Protein AF-A0A9W5Z444-F1 (afdb_monomer_lite)

Secondary structure (DSSP, 8-state):
--SSHHHHHHHHHHHHHHHHHHHHHHHHHHHHHHHHHHHHHHHHHHHHHHHHHTT---SPBPHHHHHHHHHHHHHHHHTSTTTTSHHHHHHHHHHHHHHHHHHHHTS-TTS-SS--THHHHHHHHTS-THHHHHHHHHHH-TTS-HHHHHHHHHHHHHHHHHHHHT-HHHHHHB---TT--SSSSGGGTTHHHHHHHHHHTT--SEEPEEEEEETTEEEEE--TTEE--SSEE-

Radius of gyration: 20.26 Å; chains: 1; bounding box: 53×48×58 Å

Sequence (234 aa):
MFTSKAERCVFVQRTTARLWFHLAPLMYYALYFLETYALARREQTNILLRDWEAGRLPVPVPPHIRRAMYRELQVKIIRSPPFTDTPTLIAAHHCMQLLVSYLRYTVPPDEPTVSDDSWIGSLLTVSPFSRIVEYFSAEIGDGGNQRMQRKDFMHNFHNDITSNEKDDINMLVFQNAPNVHLHGSVEDVWFDVVKEELALRKAAPHHAERLMVWTGLPILFSCQDCRIPDGWRA

pLDDT: mean 87.62, std 10.11, range [50.47, 98.19]

Structure (mmCIF, N/CA/C/O backbone):
data_AF-A0A9W5Z444-F1
#
_entry.id   AF-A0A9W5Z444-F1
#
loop_
_atom_site.group_PDB
_atom_site.id
_atom_site.type_symbol
_atom_site.label_atom_id
_atom_site.label_alt_id
_atom_site.label_comp_id
_atom_site.label_asym_id
_atom_site.label_entity_id
_atom_site.label_seq_id
_atom_site.pdbx_PDB_ins_code
_atom_site.Cartn_x
_atom_site.Cartn_y
_atom_site.Cartn_z
_atom_site.occupancy
_atom_site.B_iso_or_equiv
_atom_site.auth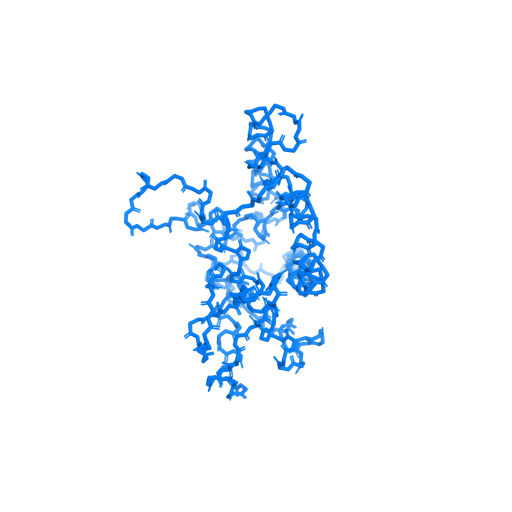_seq_id
_atom_site.auth_comp_id
_atom_site.auth_asym_id
_atom_site.auth_atom_id
_atom_site.pdbx_PDB_model_num
ATOM 1 N N . MET A 1 1 ? -26.497 4.653 24.287 1.00 67.00 1 MET A N 1
ATOM 2 C CA . MET A 1 1 ? -26.449 6.133 24.303 1.00 67.00 1 MET A CA 1
ATOM 3 C C . MET A 1 1 ? -25.638 6.540 25.528 1.00 67.00 1 MET A C 1
ATOM 5 O O . MET A 1 1 ? -25.893 5.970 26.579 1.00 67.00 1 MET A O 1
ATOM 9 N N . PHE A 1 2 ? -24.616 7.396 25.398 1.00 83.50 2 PHE A N 1
ATOM 10 C CA . PHE A 1 2 ? -23.778 7.800 26.543 1.00 83.50 2 PHE A CA 1
ATOM 11 C C . PHE A 1 2 ? -24.579 8.681 27.500 1.00 83.50 2 PHE A C 1
ATOM 13 O O . PHE A 1 2 ? -25.299 9.565 27.038 1.00 83.50 2 PHE A O 1
ATOM 20 N N . THR A 1 3 ? -24.448 8.459 28.807 1.00 85.06 3 THR A N 1
ATOM 21 C CA . THR A 1 3 ? -25.223 9.200 29.813 1.00 85.06 3 THR A CA 1
ATOM 22 C C . THR A 1 3 ? -24.592 10.553 30.145 1.00 85.06 3 THR A C 1
ATOM 24 O O . THR A 1 3 ? -25.275 11.461 30.612 1.00 85.06 3 THR A O 1
ATOM 27 N N . SER A 1 4 ? -23.300 10.739 29.840 1.00 91.19 4 SER A N 1
ATOM 28 C CA . SER A 1 4 ? -22.598 12.010 30.031 1.00 91.19 4 SER A CA 1
ATOM 29 C C . SER A 1 4 ? -21.520 12.283 28.973 1.00 91.19 4 SER A C 1
ATOM 31 O O . SER A 1 4 ? -21.035 11.386 28.277 1.00 91.19 4 SER A O 1
ATOM 33 N N . LYS A 1 5 ? -21.087 13.552 28.881 1.00 90.25 5 LYS A N 1
ATOM 34 C CA . LYS A 1 5 ? -19.919 13.948 28.070 1.00 90.25 5 LYS A CA 1
ATOM 35 C C . LYS A 1 5 ? -18.635 13.253 28.539 1.00 90.25 5 LYS A C 1
ATOM 37 O O . LYS A 1 5 ? -17.807 12.901 27.705 1.00 90.25 5 LYS A O 1
ATOM 42 N N . ALA A 1 6 ? -18.488 13.040 29.848 1.00 91.00 6 ALA A N 1
ATOM 43 C CA . ALA A 1 6 ? -17.334 12.357 30.424 1.00 91.00 6 ALA A CA 1
ATOM 44 C C . ALA A 1 6 ? -17.277 10.888 29.981 1.00 91.00 6 ALA A C 1
ATOM 46 O O . ALA A 1 6 ? -16.233 10.428 29.529 1.00 91.00 6 ALA A O 1
ATOM 47 N N . GLU A 1 7 ? -18.409 10.180 30.003 1.00 89.50 7 GLU A N 1
ATOM 48 C CA . GLU A 1 7 ? -18.492 8.801 29.502 1.00 89.50 7 GLU A CA 1
ATOM 49 C C . GLU A 1 7 ? -18.171 8.703 28.014 1.00 89.50 7 GLU A C 1
ATOM 51 O O . GLU A 1 7 ? -17.412 7.825 27.607 1.00 89.50 7 GLU A O 1
ATOM 56 N N . ARG A 1 8 ? -18.698 9.628 27.202 1.00 90.00 8 ARG A N 1
ATOM 57 C CA . ARG A 1 8 ? -18.359 9.698 25.775 1.00 90.00 8 ARG A CA 1
ATOM 58 C C . ARG A 1 8 ? -16.858 9.922 25.571 1.00 90.00 8 ARG A C 1
ATOM 60 O O . ARG A 1 8 ? -16.272 9.287 24.703 1.00 90.00 8 ARG A O 1
ATOM 67 N N . CYS A 1 9 ? -16.239 10.800 26.360 1.00 92.25 9 CYS A N 1
ATOM 68 C CA . CYS A 1 9 ? -14.804 11.071 26.280 1.00 92.25 9 CYS A CA 1
ATOM 69 C C . CYS A 1 9 ? -13.977 9.822 26.622 1.00 92.25 9 CYS A C 1
ATOM 71 O O . CYS A 1 9 ? -13.107 9.430 25.848 1.00 92.25 9 CYS A O 1
ATOM 73 N N . VAL A 1 10 ? -14.310 9.142 27.724 1.00 91.81 10 VAL A N 1
ATOM 74 C CA . VAL A 1 10 ? -13.646 7.896 28.140 1.00 91.81 10 VAL A CA 1
ATOM 75 C C . VAL A 1 10 ? -13.814 6.799 27.094 1.00 91.81 10 VAL A C 1
ATOM 77 O O . VAL A 1 10 ? -12.857 6.077 26.811 1.00 91.81 10 VAL A O 1
ATOM 80 N N . PHE A 1 11 ? -15.010 6.673 26.512 1.00 91.69 11 PHE A N 1
ATOM 81 C CA . PHE A 1 11 ? -15.261 5.747 25.415 1.00 91.69 11 PHE A CA 1
ATOM 82 C C . PHE A 1 11 ? -14.320 6.028 24.246 1.00 91.69 11 PHE A C 1
ATOM 84 O O . PHE A 1 11 ? -13.529 5.153 23.912 1.00 91.69 11 PHE A O 1
ATOM 91 N N . VAL A 1 12 ? -14.337 7.254 23.707 1.00 90.62 12 VAL A N 1
ATOM 92 C CA . VAL A 1 12 ? -13.508 7.650 22.558 1.00 90.62 12 VAL A CA 1
ATOM 93 C C . VAL A 1 12 ? -12.025 7.421 22.845 1.00 90.62 12 VAL A C 1
ATOM 95 O O . VAL A 1 12 ? -11.342 6.781 22.054 1.00 90.62 12 VAL A O 1
ATOM 98 N N . GLN A 1 13 ? -11.521 7.871 23.996 1.00 91.81 13 GLN A N 1
ATOM 99 C CA . GLN A 1 13 ? -10.111 7.699 24.358 1.00 91.81 13 GLN A CA 1
ATOM 100 C C . GLN A 1 13 ? -9.705 6.223 24.416 1.00 91.81 13 GLN A C 1
ATOM 102 O O . GLN A 1 13 ? -8.681 5.840 23.852 1.00 91.81 13 GLN A O 1
ATOM 107 N N . ARG A 1 14 ? -10.509 5.373 25.066 1.00 91.62 14 ARG A N 1
ATOM 108 C CA . ARG A 1 14 ? -10.204 3.941 25.195 1.00 91.62 14 ARG A CA 1
ATOM 109 C C . ARG A 1 14 ? -10.328 3.202 23.869 1.00 91.62 14 ARG A C 1
ATOM 111 O O . ARG A 1 14 ? -9.473 2.368 23.580 1.00 91.62 14 ARG A O 1
ATOM 118 N N . THR A 1 15 ? -11.359 3.486 23.073 1.00 91.94 15 THR A N 1
ATOM 119 C CA . THR A 1 15 ? -11.528 2.856 21.758 1.00 91.94 15 THR A CA 1
ATOM 120 C C . THR A 1 15 ? -10.390 3.248 20.827 1.00 91.94 15 THR A C 1
ATOM 122 O O . THR A 1 15 ? -9.795 2.370 20.209 1.00 91.94 15 THR A O 1
ATOM 125 N N . THR A 1 16 ? -10.024 4.534 20.789 1.00 91.31 16 THR A N 1
ATOM 126 C CA . THR A 1 16 ? -8.914 5.032 19.968 1.00 91.31 16 THR A CA 1
ATOM 127 C C . THR A 1 16 ? -7.586 4.431 20.411 1.00 91.31 16 THR A C 1
ATOM 129 O O . THR A 1 16 ? -6.840 3.943 19.571 1.00 91.31 16 THR A O 1
ATOM 132 N N . ALA A 1 17 ? -7.306 4.376 21.717 1.00 92.12 17 ALA A N 1
ATOM 133 C CA . ALA A 1 17 ? -6.077 3.766 22.222 1.00 92.12 17 ALA A CA 1
ATOM 134 C C . ALA A 1 17 ? -5.973 2.274 21.861 1.00 92.12 17 ALA A C 1
ATOM 136 O O . ALA A 1 17 ? -4.901 1.805 21.487 1.00 92.12 17 ALA A O 1
ATOM 137 N N . ARG A 1 18 ? -7.085 1.526 21.927 1.00 92.50 18 ARG A N 1
ATOM 138 C CA . ARG A 1 18 ? -7.126 0.107 21.531 1.00 92.50 18 ARG A CA 1
ATOM 139 C C . ARG A 1 18 ? -6.931 -0.087 20.033 1.00 92.50 18 ARG A C 1
ATOM 141 O O . ARG A 1 18 ? -6.175 -0.971 19.642 1.00 92.50 18 ARG A O 1
ATOM 148 N N . LEU A 1 19 ? -7.597 0.731 19.218 1.00 91.38 19 LEU A N 1
ATOM 149 C CA . LEU A 1 19 ? -7.412 0.739 17.767 1.00 91.38 19 LEU A CA 1
ATOM 150 C C . LEU A 1 19 ? -5.958 1.026 17.419 1.00 91.38 19 LEU A C 1
ATOM 152 O O . LEU A 1 19 ? -5.361 0.271 16.666 1.00 91.38 19 LEU A O 1
ATOM 156 N N . TRP A 1 20 ? -5.371 2.056 18.024 1.00 90.75 20 TRP A N 1
ATOM 157 C CA . TRP A 1 20 ? -3.989 2.434 17.771 1.00 90.75 20 TRP A CA 1
ATOM 158 C C . TRP A 1 20 ? -3.001 1.342 18.186 1.00 90.75 20 TRP A C 1
ATOM 160 O O . TRP A 1 20 ? -2.148 0.964 17.390 1.00 90.75 20 TRP A O 1
ATOM 170 N N . PHE A 1 21 ? -3.166 0.767 19.381 1.00 91.06 21 PHE A N 1
ATOM 171 C CA . PHE A 1 21 ? -2.323 -0.328 19.867 1.00 91.06 21 PHE A CA 1
ATOM 172 C C . PHE A 1 21 ? -2.338 -1.544 18.932 1.00 91.06 21 PHE A C 1
ATOM 174 O O . PHE A 1 21 ? -1.308 -2.182 18.735 1.00 91.06 21 PHE A O 1
ATOM 181 N N . HIS A 1 22 ? -3.497 -1.861 18.350 1.00 90.69 22 HIS A N 1
ATOM 182 C CA . HIS A 1 22 ? -3.637 -3.008 17.460 1.00 90.69 22 HIS A CA 1
ATOM 183 C C . HIS A 1 22 ? -3.215 -2.699 16.017 1.00 90.69 22 HIS A C 1
ATOM 185 O O . HIS A 1 22 ? -2.547 -3.511 15.390 1.00 90.69 22 HIS A O 1
ATOM 191 N N . LEU A 1 23 ? -3.569 -1.527 15.484 1.00 90.38 23 LEU A N 1
ATOM 192 C CA . LEU A 1 23 ? -3.279 -1.155 14.098 1.00 90.38 23 LEU A CA 1
ATOM 193 C C . LEU A 1 23 ? -1.828 -0.731 13.882 1.00 90.38 23 LEU A C 1
ATOM 195 O O . LEU A 1 23 ? -1.309 -0.972 12.801 1.00 90.38 23 LEU A O 1
ATOM 199 N N . ALA A 1 24 ? -1.157 -0.129 14.868 1.00 90.56 24 ALA A N 1
ATOM 200 C CA . ALA A 1 24 ? 0.230 0.317 14.722 1.00 90.56 24 ALA A CA 1
ATOM 201 C C . ALA A 1 24 ? 1.195 -0.791 14.235 1.00 90.56 24 ALA A C 1
ATOM 203 O O . ALA A 1 24 ? 1.891 -0.557 13.243 1.00 90.56 24 ALA A O 1
ATOM 204 N N . PRO A 1 25 ? 1.235 -1.999 14.841 1.00 90.50 25 PRO A N 1
ATOM 205 C CA . PRO A 1 25 ? 2.097 -3.072 14.346 1.00 90.50 25 PRO A CA 1
ATOM 206 C C . PRO A 1 25 ? 1.657 -3.614 12.979 1.00 90.50 25 PRO A C 1
ATOM 208 O O . PRO A 1 25 ? 2.505 -3.994 12.180 1.00 90.50 25 PRO A O 1
ATOM 211 N N . LEU A 1 26 ? 0.357 -3.625 12.669 1.00 91.81 26 LEU A N 1
ATOM 212 C CA . LEU A 1 26 ? -0.129 -4.080 11.360 1.00 91.81 26 LEU A CA 1
ATOM 213 C C . LEU A 1 26 ? 0.236 -3.100 10.246 1.00 91.81 26 LEU A C 1
ATOM 215 O O . LEU A 1 26 ? 0.672 -3.504 9.167 1.00 91.81 26 LEU A O 1
ATOM 219 N N . MET A 1 27 ? 0.116 -1.807 10.546 1.00 91.25 27 MET A N 1
ATOM 220 C CA . MET A 1 27 ? 0.496 -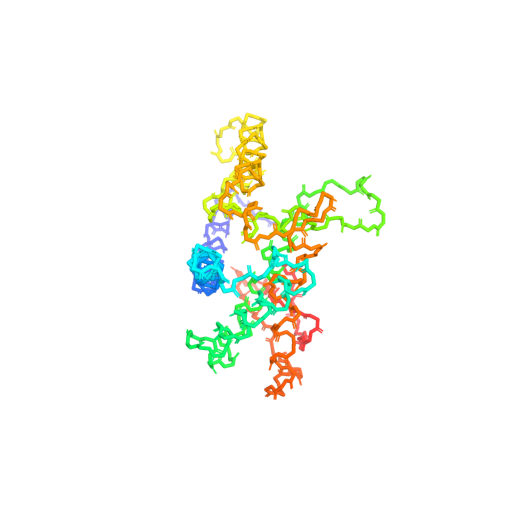0.734 9.646 1.00 91.25 27 MET A CA 1
ATOM 221 C C . MET A 1 27 ? 1.983 -0.831 9.329 1.00 91.25 27 MET A C 1
ATOM 223 O O . MET A 1 27 ? 2.339 -0.742 8.164 1.00 91.25 27 MET A O 1
ATOM 227 N N . TYR A 1 28 ? 2.844 -1.131 10.309 1.00 93.00 28 TYR A N 1
ATOM 228 C CA . TYR A 1 28 ? 4.272 -1.344 10.053 1.00 93.00 28 TYR A CA 1
ATOM 229 C C . TYR A 1 28 ? 4.534 -2.322 8.897 1.00 93.00 28 TYR A C 1
ATOM 231 O O . TYR A 1 28 ? 5.380 -2.032 8.059 1.00 93.00 28 TYR A O 1
ATOM 239 N N . TYR A 1 29 ? 3.796 -3.431 8.793 1.00 94.88 29 TYR A N 1
ATOM 240 C CA . TYR A 1 29 ? 3.974 -4.380 7.689 1.00 94.88 29 TYR A CA 1
ATOM 241 C C . TYR A 1 29 ? 3.498 -3.830 6.341 1.00 94.88 29 TYR A C 1
ATOM 243 O O . TYR A 1 29 ? 4.185 -4.013 5.337 1.00 94.88 29 TYR A O 1
ATOM 251 N N . ALA A 1 30 ? 2.365 -3.123 6.312 1.00 93.44 30 ALA A N 1
ATOM 252 C CA . ALA A 1 30 ? 1.911 -2.426 5.110 1.00 93.44 30 ALA A CA 1
ATOM 253 C C . ALA A 1 30 ? 2.965 -1.405 4.642 1.00 93.44 30 ALA A C 1
ATOM 255 O O . ALA A 1 30 ? 3.363 -1.400 3.479 1.00 93.44 30 ALA A O 1
ATOM 256 N N . LEU A 1 31 ? 3.494 -0.605 5.572 1.00 91.50 31 LEU A N 1
ATOM 257 C CA . LEU A 1 31 ? 4.522 0.398 5.289 1.00 91.50 31 LEU A CA 1
ATOM 258 C C . LEU A 1 31 ? 5.841 -0.226 4.861 1.00 91.50 31 LEU A C 1
ATOM 260 O O . LEU A 1 31 ? 6.470 0.257 3.924 1.00 91.50 31 LEU A O 1
ATOM 264 N N . TYR A 1 32 ? 6.239 -1.318 5.511 1.00 94.44 32 TYR A N 1
ATOM 265 C CA . TYR A 1 32 ? 7.429 -2.069 5.150 1.00 94.44 32 TYR A CA 1
ATOM 266 C C . TYR A 1 32 ? 7.356 -2.527 3.693 1.00 94.44 32 TYR A C 1
ATOM 268 O O . TYR A 1 32 ? 8.328 -2.354 2.958 1.00 94.44 32 TYR A O 1
ATOM 276 N N . PHE A 1 33 ? 6.212 -3.064 3.254 1.00 95.69 33 PHE A N 1
ATOM 277 C CA . PHE A 1 33 ? 6.029 -3.437 1.854 1.00 95.69 33 PHE A CA 1
ATOM 278 C C . PHE A 1 33 ? 6.138 -2.228 0.923 1.00 95.69 33 PHE A C 1
ATOM 280 O O . PHE A 1 33 ? 6.920 -2.283 -0.021 1.00 95.69 33 PHE A O 1
ATOM 287 N N . LEU A 1 34 ? 5.383 -1.154 1.184 1.00 94.19 34 LEU A N 1
ATOM 288 C CA . LEU A 1 34 ? 5.344 0.023 0.309 1.00 94.19 34 LEU A CA 1
ATOM 289 C C . LEU A 1 34 ? 6.734 0.655 0.147 1.00 94.19 34 LEU A C 1
ATOM 291 O O . LEU A 1 34 ? 7.168 0.901 -0.977 1.00 94.19 34 LEU A O 1
ATOM 295 N N . GLU A 1 35 ? 7.465 0.827 1.249 1.00 92.56 35 GLU A N 1
ATOM 296 C CA . GLU A 1 35 ? 8.823 1.377 1.241 1.00 92.56 35 GLU A CA 1
ATOM 297 C C . GLU A 1 35 ? 9.808 0.435 0.532 1.00 92.56 35 GLU A C 1
ATOM 299 O O . GLU A 1 35 ? 10.547 0.849 -0.362 1.00 92.56 35 GLU A O 1
ATOM 304 N N . THR A 1 36 ? 9.787 -0.860 0.868 1.00 95.06 36 THR A N 1
ATOM 305 C CA . THR A 1 36 ? 10.669 -1.854 0.231 1.00 95.06 36 THR A CA 1
ATOM 306 C C . THR A 1 36 ? 10.397 -1.949 -1.268 1.00 95.06 36 THR A C 1
ATOM 308 O O . THR A 1 36 ? 11.329 -2.072 -2.062 1.00 95.06 36 THR A O 1
ATOM 311 N N . TYR A 1 37 ? 9.133 -1.859 -1.678 1.00 94.44 37 TYR A N 1
ATOM 312 C CA . TYR A 1 37 ? 8.734 -1.893 -3.077 1.00 94.44 37 TYR A CA 1
ATOM 313 C C . TYR A 1 37 ? 9.165 -0.627 -3.826 1.00 94.44 37 TYR A C 1
ATOM 315 O O . TYR A 1 37 ? 9.713 -0.735 -4.925 1.00 94.44 37 TYR A O 1
ATOM 323 N N . ALA A 1 38 ? 9.012 0.556 -3.225 1.00 90.56 38 ALA A N 1
ATOM 324 C CA . ALA A 1 38 ? 9.507 1.809 -3.791 1.00 90.56 38 ALA A CA 1
ATOM 325 C C . ALA A 1 38 ? 11.033 1.777 -3.995 1.00 90.56 38 ALA A C 1
ATOM 327 O O . ALA A 1 38 ? 11.527 2.082 -5.086 1.00 90.56 38 ALA A O 1
ATOM 328 N N . LEU A 1 39 ? 11.782 1.320 -2.985 1.00 92.44 39 LEU A N 1
ATOM 329 C CA . LEU A 1 39 ? 13.235 1.153 -3.060 1.00 92.44 39 LEU A CA 1
ATOM 330 C C . LEU A 1 39 ? 13.644 0.127 -4.123 1.00 92.44 39 LEU A C 1
ATOM 332 O O . LEU A 1 39 ? 14.541 0.396 -4.923 1.00 92.44 39 LEU A O 1
ATOM 336 N N . ALA A 1 40 ? 12.969 -1.023 -4.179 1.00 94.56 40 ALA A N 1
ATOM 337 C CA . ALA A 1 40 ? 13.246 -2.065 -5.163 1.00 94.56 40 ALA A CA 1
ATOM 338 C C . ALA A 1 40 ? 12.993 -1.582 -6.598 1.00 94.56 40 ALA A C 1
ATOM 340 O O . ALA A 1 40 ? 13.789 -1.865 -7.492 1.00 94.56 40 ALA A O 1
ATOM 341 N N . ARG A 1 41 ? 11.919 -0.815 -6.827 1.00 91.50 41 ARG A N 1
ATOM 342 C CA . ARG A 1 41 ? 11.634 -0.206 -8.132 1.00 91.50 41 ARG A CA 1
ATOM 343 C C . ARG A 1 41 ? 12.701 0.803 -8.531 1.00 91.50 41 ARG A C 1
ATOM 345 O O . ARG A 1 41 ? 13.138 0.781 -9.678 1.00 91.50 41 ARG A O 1
ATOM 352 N N . ARG A 1 42 ? 13.143 1.649 -7.596 1.00 89.69 42 ARG A N 1
ATOM 353 C CA . ARG A 1 42 ? 14.223 2.612 -7.838 1.00 89.69 42 ARG A CA 1
ATOM 354 C C . ARG A 1 42 ? 15.529 1.909 -8.201 1.00 89.69 42 ARG A C 1
ATOM 356 O O . ARG A 1 42 ? 16.175 2.294 -9.171 1.00 89.69 42 ARG A O 1
ATOM 363 N N . GLU A 1 43 ? 15.896 0.863 -7.466 1.00 93.50 43 GLU A N 1
ATOM 364 C CA . GLU A 1 43 ? 17.099 0.084 -7.769 1.00 93.50 43 GLU A CA 1
ATOM 365 C C . GLU A 1 43 ? 16.992 -0.615 -9.128 1.00 93.50 43 GLU A C 1
ATOM 367 O O . GLU A 1 43 ? 17.928 -0.570 -9.922 1.00 93.50 43 GLU A O 1
ATOM 372 N N . GLN A 1 44 ? 15.827 -1.179 -9.453 1.00 93.31 44 GLN A N 1
ATOM 373 C CA . GLN A 1 44 ? 15.582 -1.777 -10.764 1.00 93.31 44 GLN A CA 1
ATOM 374 C C . GLN A 1 44 ? 15.730 -0.756 -11.902 1.00 93.31 44 GLN A C 1
ATOM 376 O O . GLN A 1 44 ? 16.338 -1.068 -12.926 1.00 93.31 44 GLN A O 1
ATOM 381 N N . THR A 1 45 ? 15.212 0.462 -11.726 1.00 91.00 45 THR A N 1
ATOM 382 C CA . THR A 1 45 ? 15.395 1.567 -12.679 1.00 91.00 45 THR A CA 1
ATOM 383 C C . THR A 1 45 ? 16.879 1.925 -12.836 1.00 91.00 45 THR A C 1
ATOM 385 O O . THR A 1 45 ? 17.348 2.072 -13.962 1.00 91.00 45 THR A O 1
ATOM 388 N N . ASN A 1 46 ? 17.649 1.989 -11.743 1.00 91.88 46 ASN A N 1
ATOM 389 C CA . ASN A 1 46 ? 19.092 2.254 -11.801 1.00 91.88 46 ASN A CA 1
ATOM 390 C C . ASN A 1 46 ? 19.866 1.154 -12.545 1.00 91.88 46 ASN A C 1
ATOM 392 O O . ASN A 1 46 ? 20.798 1.450 -13.291 1.00 91.88 46 ASN A O 1
ATOM 396 N N . ILE A 1 47 ? 19.498 -0.115 -12.347 1.00 93.06 47 ILE A N 1
ATOM 397 C CA . ILE A 1 47 ? 20.099 -1.246 -13.069 1.00 93.06 47 ILE A CA 1
ATOM 398 C C . ILE A 1 47 ? 19.823 -1.113 -14.569 1.00 93.06 47 ILE A C 1
ATOM 400 O O . ILE A 1 47 ? 20.755 -1.195 -15.369 1.00 93.06 47 ILE A O 1
ATOM 404 N N . LEU A 1 48 ? 18.570 -0.836 -14.945 1.00 93.31 48 LEU A N 1
ATOM 405 C CA . LEU A 1 48 ? 18.190 -0.626 -16.343 1.00 93.31 48 LEU A CA 1
ATOM 406 C C . LEU A 1 48 ? 18.924 0.558 -16.977 1.00 93.31 48 LEU A C 1
ATOM 408 O O . LEU A 1 48 ? 19.323 0.468 -18.135 1.00 93.31 48 LEU A O 1
ATOM 412 N N . LEU A 1 49 ? 19.145 1.640 -16.224 1.00 91.81 49 LEU A N 1
ATOM 413 C CA . LEU A 1 49 ? 19.916 2.787 -16.698 1.00 91.81 49 LEU A CA 1
ATOM 414 C C . LEU A 1 49 ? 21.356 2.381 -17.022 1.00 91.81 49 LEU A C 1
ATOM 416 O O . LEU A 1 49 ? 21.840 2.679 -18.107 1.00 91.81 49 LEU A O 1
ATOM 420 N N . ARG A 1 50 ? 22.017 1.629 -16.135 1.00 92.50 50 ARG A N 1
ATOM 421 C CA . ARG A 1 50 ? 23.383 1.132 -16.378 1.00 92.50 50 ARG A CA 1
ATOM 422 C C . ARG A 1 50 ? 23.459 0.190 -17.579 1.00 92.50 50 ARG A C 1
ATOM 424 O O . ARG A 1 50 ? 24.458 0.185 -18.295 1.00 92.50 50 ARG A O 1
ATOM 431 N N . ASP A 1 51 ? 22.437 -0.636 -17.791 1.00 91.94 51 ASP A N 1
ATOM 432 C CA . ASP A 1 51 ? 22.351 -1.503 -18.970 1.00 91.94 51 ASP A CA 1
ATOM 433 C C . ASP A 1 51 ? 22.132 -0.700 -20.254 1.00 91.94 51 ASP A C 1
ATOM 435 O O . ASP A 1 51 ? 22.724 -1.024 -21.285 1.00 91.94 51 ASP A O 1
ATOM 439 N N . TRP A 1 52 ? 21.339 0.369 -20.188 1.00 90.50 52 TRP A N 1
ATOM 440 C CA . TRP A 1 52 ? 21.149 1.304 -21.291 1.00 90.50 52 TRP A CA 1
ATOM 441 C C . TRP A 1 52 ? 22.437 2.053 -21.638 1.00 90.50 52 TRP A C 1
ATOM 443 O O . TRP A 1 52 ? 22.868 2.017 -22.789 1.00 90.50 52 TRP A O 1
ATOM 453 N N . GLU A 1 53 ? 23.116 2.631 -20.645 1.00 91.00 53 GLU A N 1
ATOM 454 C CA . GLU A 1 53 ? 24.401 3.326 -20.814 1.00 91.00 53 GLU A CA 1
ATOM 455 C C . GLU A 1 53 ? 25.490 2.406 -21.384 1.00 91.00 53 GLU A C 1
ATOM 457 O O . GLU A 1 53 ? 26.345 2.838 -22.155 1.00 91.00 53 GLU A O 1
ATOM 462 N N . ALA A 1 54 ? 25.447 1.115 -21.046 1.00 93.69 54 ALA A N 1
ATOM 463 C CA . ALA A 1 54 ? 26.367 0.113 -21.573 1.00 93.69 54 ALA A CA 1
ATOM 464 C C . ALA A 1 54 ? 25.959 -0.465 -22.944 1.00 93.69 54 ALA A C 1
ATOM 466 O O . ALA A 1 54 ? 26.597 -1.410 -23.412 1.00 93.69 54 ALA A O 1
ATOM 467 N N . GLY A 1 55 ? 24.888 0.037 -23.568 1.00 90.00 55 GLY A N 1
ATOM 468 C CA . GLY A 1 55 ? 24.379 -0.456 -24.852 1.00 90.00 55 GLY A CA 1
ATOM 469 C C . GLY A 1 55 ? 23.812 -1.880 -24.804 1.00 90.00 55 GLY A C 1
ATOM 470 O O . GLY A 1 55 ? 23.650 -2.512 -25.846 1.00 90.00 55 GLY A O 1
ATOM 471 N N . ARG A 1 56 ? 23.528 -2.406 -23.605 1.00 91.62 56 ARG A N 1
ATOM 472 C CA . ARG A 1 56 ? 22.921 -3.731 -23.396 1.00 91.62 56 ARG A CA 1
ATOM 473 C C . ARG A 1 56 ? 21.397 -3.698 -23.454 1.00 91.62 56 ARG A C 1
ATOM 475 O O . ARG A 1 56 ? 20.793 -4.747 -23.662 1.00 91.62 56 ARG A O 1
ATOM 482 N N . LEU A 1 57 ? 20.782 -2.525 -23.279 1.00 88.31 57 LEU A N 1
ATOM 483 C CA . LEU A 1 57 ? 19.338 -2.337 -23.409 1.00 88.31 57 LEU A CA 1
ATOM 484 C C . LEU A 1 57 ? 18.997 -1.889 -24.848 1.00 88.31 57 LEU A C 1
ATOM 486 O O . LEU A 1 57 ? 19.234 -0.731 -25.189 1.00 88.31 57 LEU A O 1
ATOM 490 N N . PRO A 1 58 ? 18.460 -2.776 -25.710 1.00 78.75 58 PRO A N 1
ATOM 491 C CA . PRO A 1 58 ? 18.294 -2.490 -27.138 1.00 78.75 58 PRO A CA 1
ATOM 492 C C . PRO A 1 58 ? 17.161 -1.498 -27.436 1.00 78.75 58 PRO A C 1
ATOM 494 O O . PRO A 1 58 ? 17.193 -0.822 -28.461 1.00 78.75 58 PRO A O 1
ATOM 497 N N . VAL A 1 59 ? 16.153 -1.423 -26.562 1.00 81.94 59 VAL A N 1
ATOM 498 C CA . VAL A 1 59 ? 15.023 -0.487 -26.631 1.00 81.94 59 VAL A CA 1
ATOM 499 C C . VAL A 1 59 ? 14.560 -0.138 -25.217 1.00 81.94 59 VAL A C 1
ATOM 501 O O . VAL A 1 59 ? 14.720 -0.972 -24.319 1.00 81.94 59 VAL A O 1
ATOM 504 N N . PRO A 1 60 ? 13.937 1.036 -25.004 1.00 88.19 60 PRO A N 1
ATOM 505 C CA . PRO A 1 60 ? 13.240 1.312 -23.755 1.00 88.19 60 PRO A CA 1
ATOM 506 C C . PRO A 1 60 ? 12.240 0.197 -23.433 1.00 88.19 60 PRO A C 1
ATOM 508 O O . PRO A 1 60 ? 11.550 -0.317 -24.317 1.00 88.19 60 PRO A O 1
ATOM 511 N N . VAL A 1 61 ? 12.167 -0.187 -22.162 1.00 88.88 61 VAL A N 1
ATOM 512 C CA . VAL A 1 61 ? 11.372 -1.323 -21.692 1.00 88.88 61 VAL A CA 1
ATOM 513 C C . VAL A 1 61 ? 9.877 -1.063 -21.948 1.00 88.88 61 VAL A C 1
ATOM 515 O O . VAL A 1 61 ? 9.338 -0.073 -21.437 1.00 88.88 61 VAL A O 1
ATOM 518 N N . PRO A 1 62 ? 9.179 -1.941 -22.696 1.00 88.12 62 PRO A N 1
ATOM 519 C CA . PRO A 1 62 ? 7.750 -1.791 -22.962 1.00 88.12 62 PRO A CA 1
ATOM 520 C C . PRO A 1 62 ? 6.882 -1.925 -21.696 1.00 88.12 62 PRO A C 1
ATOM 522 O O . PRO A 1 62 ? 7.264 -2.642 -20.765 1.00 88.12 62 PRO A O 1
ATOM 525 N N . PRO A 1 63 ? 5.659 -1.358 -21.664 1.00 84.44 63 PRO A N 1
ATOM 526 C CA . PRO A 1 63 ? 4.809 -1.354 -20.465 1.00 84.44 63 PRO A CA 1
ATOM 527 C C . PRO A 1 63 ? 4.467 -2.742 -19.903 1.00 84.44 63 PRO A C 1
ATOM 529 O O . PRO A 1 63 ? 4.451 -2.930 -18.689 1.00 84.44 63 PRO A O 1
ATOM 532 N N . HIS A 1 64 ? 4.227 -3.735 -20.764 1.00 85.06 64 HIS A N 1
ATOM 533 C CA . HIS A 1 64 ? 3.913 -5.100 -20.328 1.00 85.06 64 HIS A CA 1
ATOM 534 C C . HIS A 1 64 ? 5.121 -5.799 -19.682 1.00 85.06 64 HIS A C 1
ATOM 536 O O . HIS A 1 64 ? 4.957 -6.501 -18.686 1.00 85.06 64 HIS A O 1
ATOM 542 N N . ILE A 1 65 ? 6.335 -5.555 -20.194 1.00 89.06 65 ILE A N 1
ATOM 543 C CA . ILE A 1 65 ? 7.580 -6.043 -19.585 1.00 89.06 65 ILE A CA 1
ATOM 544 C C . ILE A 1 65 ? 7.820 -5.326 -18.258 1.00 89.06 65 ILE A C 1
ATOM 546 O O . ILE A 1 65 ? 8.078 -5.981 -17.255 1.00 89.06 65 ILE A O 1
ATOM 550 N N . ARG A 1 66 ? 7.641 -3.998 -18.210 1.00 87.75 66 ARG A N 1
ATOM 551 C CA . ARG A 1 66 ? 7.737 -3.212 -16.970 1.00 87.75 66 ARG A CA 1
ATOM 552 C C . ARG A 1 66 ? 6.805 -3.755 -15.883 1.00 87.75 66 ARG A C 1
ATOM 554 O O . ARG A 1 66 ? 7.235 -3.927 -14.745 1.00 87.75 66 ARG A O 1
ATOM 561 N N . ARG A 1 67 ? 5.553 -4.074 -16.236 1.00 86.50 67 ARG A N 1
ATOM 562 C CA . ARG A 1 67 ? 4.584 -4.696 -15.321 1.00 86.50 67 ARG A CA 1
ATOM 563 C C . ARG A 1 67 ? 5.070 -6.059 -14.820 1.00 86.50 67 ARG A C 1
ATOM 565 O O . ARG A 1 67 ? 4.999 -6.307 -13.621 1.00 86.50 67 ARG A O 1
ATOM 572 N N . ALA A 1 68 ? 5.587 -6.916 -15.702 1.00 90.69 68 ALA A N 1
ATOM 573 C CA . ALA A 1 68 ? 6.137 -8.216 -15.312 1.00 90.69 68 ALA A CA 1
ATOM 574 C C . ALA A 1 68 ? 7.335 -8.074 -14.354 1.00 90.69 68 ALA A C 1
ATOM 576 O O . ALA A 1 68 ? 7.368 -8.726 -13.315 1.00 90.69 68 ALA A O 1
ATOM 577 N N . MET A 1 69 ? 8.258 -7.150 -14.632 1.00 92.12 69 MET A N 1
ATOM 578 C CA . MET A 1 69 ? 9.399 -6.864 -13.753 1.00 92.12 69 MET A CA 1
ATOM 579 C C . MET A 1 69 ? 8.948 -6.402 -12.364 1.00 92.12 69 MET A C 1
ATOM 581 O O . MET A 1 69 ? 9.446 -6.870 -11.346 1.00 92.12 69 MET A O 1
ATOM 585 N N . TYR A 1 70 ? 7.971 -5.497 -12.299 1.00 92.00 70 TYR A N 1
ATOM 586 C CA . TYR A 1 70 ? 7.411 -5.047 -11.026 1.00 92.00 70 TYR A CA 1
ATOM 587 C C . TYR A 1 70 ? 6.696 -6.168 -10.274 1.00 92.00 70 TYR A C 1
ATOM 589 O O . TYR A 1 70 ? 6.861 -6.279 -9.058 1.00 92.00 70 TYR A O 1
ATOM 597 N N . ARG A 1 71 ? 6.004 -7.060 -10.988 1.00 94.25 71 ARG A N 1
ATOM 598 C CA . ARG A 1 71 ? 5.416 -8.263 -10.397 1.00 94.25 71 ARG A CA 1
ATOM 599 C C . ARG A 1 71 ? 6.472 -9.169 -9.768 1.00 94.25 71 ARG A C 1
ATOM 601 O O . ARG A 1 71 ? 6.278 -9.647 -8.653 1.00 94.25 71 ARG A O 1
ATOM 608 N N . GLU A 1 72 ? 7.607 -9.369 -10.431 1.00 96.44 72 GLU A N 1
ATOM 609 C CA . GLU A 1 72 ? 8.721 -10.149 -9.880 1.00 96.44 72 GLU A CA 1
ATOM 610 C C . GLU A 1 72 ? 9.291 -9.523 -8.598 1.00 96.44 72 GLU A C 1
ATOM 612 O O . GLU A 1 72 ? 9.550 -10.241 -7.627 1.00 96.44 72 GLU A O 1
ATOM 617 N N . LEU A 1 73 ? 9.428 -8.191 -8.550 1.00 96.94 73 LEU A N 1
ATOM 618 C CA . LEU A 1 73 ? 9.854 -7.484 -7.336 1.00 96.94 73 LEU A CA 1
ATOM 619 C C . LEU A 1 73 ? 8.875 -7.716 -6.182 1.00 96.94 73 LEU A C 1
ATOM 621 O O . LEU A 1 73 ? 9.298 -8.041 -5.074 1.00 96.94 73 LEU A O 1
ATOM 625 N N . GLN A 1 74 ? 7.572 -7.595 -6.436 1.00 97.25 74 GLN A N 1
ATOM 626 C CA . GLN A 1 74 ? 6.542 -7.826 -5.425 1.00 97.25 74 GLN A CA 1
ATOM 627 C C . GLN A 1 74 ? 6.584 -9.261 -4.887 1.00 97.25 74 GLN A C 1
ATOM 629 O O . GLN A 1 74 ? 6.600 -9.460 -3.671 1.00 97.25 74 GLN A O 1
ATOM 634 N N . VAL A 1 75 ? 6.664 -10.258 -5.779 1.00 98.00 75 VAL A N 1
ATOM 635 C CA . VAL A 1 75 ? 6.783 -11.678 -5.406 1.00 98.00 75 VAL A CA 1
ATOM 636 C C . VAL A 1 75 ? 8.019 -11.899 -4.539 1.00 98.00 75 VAL A C 1
ATOM 638 O O . VAL A 1 75 ? 7.942 -12.567 -3.508 1.00 98.00 75 VAL A O 1
ATOM 641 N N . LYS A 1 76 ? 9.159 -11.311 -4.920 1.00 98.19 76 LYS A N 1
ATOM 642 C CA . LYS A 1 76 ? 10.402 -11.405 -4.148 1.00 98.19 76 LYS A CA 1
ATOM 643 C C . LYS A 1 76 ? 10.238 -10.835 -2.738 1.00 98.19 76 LYS A C 1
ATOM 645 O O . LYS A 1 76 ? 10.691 -11.464 -1.783 1.00 98.19 76 LYS A O 1
ATOM 650 N N . ILE A 1 77 ? 9.586 -9.681 -2.597 1.00 98.06 77 ILE A N 1
ATOM 651 C CA . ILE A 1 77 ? 9.344 -9.041 -1.295 1.00 98.06 77 ILE A CA 1
ATOM 652 C C . ILE A 1 77 ? 8.420 -9.907 -0.432 1.00 98.06 77 ILE A C 1
ATOM 654 O O . ILE A 1 77 ? 8.757 -10.207 0.708 1.00 98.06 77 ILE A O 1
ATOM 658 N N . ILE A 1 78 ? 7.297 -10.375 -0.980 1.00 98.12 78 ILE A N 1
ATOM 659 C CA . ILE A 1 78 ? 6.301 -11.183 -0.254 1.00 98.12 78 ILE A CA 1
ATOM 660 C C . ILE A 1 78 ? 6.849 -12.560 0.164 1.00 98.12 78 ILE A C 1
ATOM 662 O O . ILE A 1 78 ? 6.403 -13.150 1.151 1.00 98.12 78 ILE A O 1
ATOM 666 N N . ARG A 1 79 ? 7.847 -13.075 -0.558 1.00 97.88 79 ARG A N 1
ATOM 667 C CA . ARG A 1 79 ? 8.562 -14.314 -0.211 1.00 97.88 79 ARG A CA 1
ATOM 668 C C . ARG A 1 79 ? 9.786 -14.097 0.677 1.00 97.88 79 ARG A C 1
ATOM 670 O O . ARG A 1 79 ? 10.497 -15.056 0.966 1.00 97.88 79 ARG A O 1
ATOM 677 N N . SER A 1 80 ? 10.028 -12.868 1.121 1.00 98.00 80 SER A N 1
ATOM 678 C CA . SER A 1 80 ? 11.105 -12.517 2.047 1.00 98.00 80 SER A CA 1
ATOM 679 C C . SER A 1 80 ? 10.541 -12.177 3.433 1.00 98.00 80 SER A C 1
ATOM 681 O O . SER A 1 80 ? 9.361 -11.836 3.550 1.00 98.00 80 SER A O 1
ATOM 683 N N . PRO A 1 81 ? 11.339 -12.276 4.514 1.00 97.12 81 PRO A N 1
ATOM 684 C CA . PRO A 1 81 ? 10.925 -11.767 5.819 1.00 97.12 81 PRO A CA 1
ATOM 685 C C . PRO A 1 81 ? 10.498 -10.287 5.729 1.00 97.12 81 PRO A C 1
ATOM 687 O O . PRO A 1 81 ? 11.126 -9.536 4.984 1.00 97.12 81 PRO A O 1
ATOM 690 N N . PRO A 1 82 ? 9.461 -9.852 6.469 1.00 96.44 82 PRO A N 1
ATOM 691 C CA . PRO A 1 82 ? 8.712 -10.609 7.476 1.00 96.44 82 PRO A CA 1
ATOM 692 C C . PRO A 1 82 ? 7.560 -11.456 6.898 1.00 96.44 82 PRO A C 1
ATOM 694 O O . PRO A 1 82 ? 6.917 -12.198 7.633 1.00 96.44 82 PRO A O 1
ATOM 697 N N . PHE A 1 83 ? 7.303 -11.387 5.591 1.00 98.00 83 PHE A N 1
ATOM 698 C CA . PHE A 1 83 ? 6.147 -12.016 4.940 1.00 98.00 83 PHE A CA 1
ATOM 699 C C . PHE A 1 83 ? 6.290 -13.517 4.683 1.00 98.00 83 PHE A C 1
ATOM 701 O O . PHE A 1 83 ? 5.337 -14.154 4.235 1.00 98.00 83 PHE A O 1
ATOM 708 N N . THR A 1 84 ? 7.444 -14.118 4.977 1.00 97.31 84 THR A N 1
ATOM 709 C CA . THR A 1 84 ? 7.597 -15.581 5.014 1.00 97.31 84 THR A CA 1
ATOM 710 C C . THR A 1 84 ? 6.694 -16.222 6.069 1.00 97.31 84 THR A C 1
ATOM 712 O O . THR A 1 84 ? 6.243 -17.351 5.880 1.00 97.31 84 THR A O 1
ATOM 715 N N . ASP A 1 85 ? 6.378 -15.496 7.145 1.00 97.19 85 ASP A N 1
ATOM 716 C CA . ASP A 1 85 ? 5.380 -15.901 8.128 1.00 97.19 85 ASP A CA 1
ATOM 717 C C . ASP A 1 85 ? 3.958 -15.655 7.593 1.00 97.19 85 ASP A C 1
ATOM 719 O O . ASP A 1 85 ? 3.588 -14.546 7.205 1.00 97.19 85 ASP A O 1
ATOM 723 N N . THR A 1 86 ? 3.148 -16.715 7.537 1.00 97.31 86 THR A N 1
ATOM 724 C CA . THR A 1 86 ? 1.808 -16.658 6.922 1.00 97.31 86 THR A CA 1
ATOM 725 C C . THR A 1 86 ? 0.815 -15.807 7.724 1.00 97.31 86 THR A C 1
ATOM 727 O O . THR A 1 86 ? 0.139 -14.988 7.102 1.00 97.31 86 THR A O 1
ATOM 730 N N . PRO A 1 87 ? 0.729 -15.919 9.066 1.00 95.94 87 PRO A N 1
ATOM 731 C CA . PRO A 1 87 ? -0.042 -14.987 9.889 1.00 95.94 87 PRO A CA 1
ATOM 732 C C . PRO A 1 87 ? 0.329 -13.521 9.650 1.00 95.94 87 PRO A C 1
ATOM 734 O O . PRO A 1 87 ? -0.561 -12.698 9.455 1.00 95.94 87 PRO A O 1
ATOM 737 N N . THR A 1 88 ? 1.624 -13.201 9.579 1.00 96.12 88 THR A N 1
ATOM 738 C CA . THR A 1 88 ? 2.091 -11.838 9.281 1.00 96.12 88 THR A CA 1
ATOM 739 C C . THR A 1 88 ? 1.610 -11.352 7.911 1.00 96.12 88 THR A C 1
ATOM 741 O O . THR A 1 88 ? 1.110 -10.233 7.796 1.00 96.12 88 THR A O 1
ATOM 744 N N . LEU A 1 89 ? 1.702 -12.192 6.873 1.00 97.38 89 LEU A N 1
ATOM 745 C CA . LEU A 1 89 ? 1.205 -11.855 5.536 1.00 97.38 89 LEU A CA 1
ATOM 746 C C . LEU A 1 89 ? -0.313 -11.614 5.522 1.00 97.38 89 LEU A C 1
ATOM 748 O O . LEU A 1 89 ? -0.770 -10.649 4.912 1.00 97.38 89 LEU A O 1
ATOM 752 N N . ILE A 1 90 ? -1.088 -12.452 6.217 1.00 96.81 90 ILE A N 1
ATOM 753 C CA . ILE A 1 90 ? -2.544 -12.297 6.357 1.00 96.81 90 ILE A CA 1
ATOM 754 C C . ILE A 1 90 ? -2.884 -10.982 7.070 1.00 96.81 90 ILE A C 1
ATOM 756 O O . ILE A 1 90 ? -3.711 -10.209 6.588 1.00 96.81 90 ILE A O 1
ATOM 760 N N . ALA A 1 91 ? -2.223 -10.692 8.189 1.00 95.06 91 ALA A N 1
ATOM 761 C CA . ALA A 1 91 ? -2.493 -9.492 8.969 1.00 95.06 91 ALA A CA 1
ATOM 762 C C . ALA A 1 91 ? -2.134 -8.212 8.185 1.00 95.06 91 ALA A C 1
ATOM 764 O O . ALA A 1 91 ? -2.900 -7.244 8.171 1.00 95.06 91 ALA A O 1
ATOM 765 N N . ALA A 1 92 ? -1.019 -8.231 7.445 1.00 95.94 92 ALA A N 1
ATOM 766 C CA . ALA A 1 92 ? -0.654 -7.167 6.510 1.00 95.94 92 ALA A CA 1
ATOM 767 C C . ALA A 1 92 ? -1.687 -7.020 5.380 1.00 95.94 92 ALA A C 1
ATOM 769 O O . ALA A 1 92 ? -2.048 -5.903 5.009 1.00 95.94 92 ALA A O 1
ATOM 770 N N . HIS A 1 93 ? -2.211 -8.137 4.866 1.00 96.31 93 HIS A N 1
ATOM 771 C CA . HIS A 1 93 ? -3.247 -8.136 3.838 1.00 96.31 93 HIS A CA 1
ATOM 772 C C . HIS A 1 93 ? -4.546 -7.486 4.329 1.00 96.31 93 HIS A C 1
ATOM 774 O O . HIS A 1 93 ? -5.089 -6.622 3.641 1.00 96.31 93 HIS A O 1
ATOM 780 N N . HIS A 1 94 ? -4.999 -7.814 5.542 1.00 95.62 94 HIS A N 1
ATOM 781 C CA . HIS A 1 94 ? -6.143 -7.149 6.174 1.00 95.62 94 HIS A CA 1
ATOM 782 C C . HIS A 1 94 ? -5.899 -5.656 6.402 1.00 95.62 94 HIS A C 1
ATOM 784 O O . HIS A 1 94 ? -6.801 -4.848 6.191 1.00 95.62 94 HIS A O 1
ATOM 790 N N . CYS A 1 95 ? -4.684 -5.273 6.798 1.00 95.25 95 CYS A N 1
ATOM 791 C CA . CYS A 1 95 ? -4.333 -3.872 7.006 1.00 95.25 95 CYS A CA 1
ATOM 792 C C . CYS A 1 95 ? -4.333 -3.069 5.696 1.00 95.25 95 CYS A C 1
ATOM 794 O O . CYS A 1 95 ? -4.890 -1.974 5.649 1.00 95.25 95 CYS A O 1
ATOM 796 N N . MET A 1 96 ? -3.794 -3.631 4.611 1.00 95.44 96 MET A N 1
ATOM 797 C CA . MET A 1 96 ? -3.857 -3.018 3.280 1.00 95.44 96 MET A CA 1
ATOM 798 C C . MET A 1 96 ? -5.297 -2.914 2.764 1.00 95.44 96 MET A C 1
ATOM 800 O O . MET A 1 96 ? -5.675 -1.882 2.210 1.00 95.44 96 MET A O 1
ATOM 804 N N . GLN A 1 97 ? -6.130 -3.936 2.997 1.00 94.88 97 GLN A N 1
ATOM 805 C CA . GLN A 1 97 ? -7.561 -3.890 2.680 1.00 94.88 97 GLN A CA 1
ATOM 806 C C . GLN A 1 97 ? -8.259 -2.747 3.427 1.00 94.88 97 GLN A C 1
ATOM 808 O O . GLN A 1 97 ? -9.037 -2.008 2.824 1.00 94.88 97 GLN A O 1
ATOM 813 N N . LEU A 1 98 ? -7.962 -2.585 4.719 1.00 93.62 98 LEU A N 1
ATOM 814 C CA . LEU A 1 98 ? -8.492 -1.507 5.547 1.00 93.62 98 LEU A CA 1
ATOM 815 C C . LEU A 1 98 ? -8.072 -0.137 5.005 1.00 93.62 98 LEU A C 1
ATOM 817 O O . LEU A 1 98 ? -8.929 0.707 4.759 1.00 93.62 98 LEU A O 1
ATOM 821 N N . LEU A 1 99 ? -6.772 0.060 4.762 1.00 93.25 99 LEU A N 1
ATOM 822 C CA . LEU A 1 99 ? -6.214 1.302 4.221 1.00 93.25 99 LEU A CA 1
ATOM 823 C C . LEU A 1 99 ? -6.921 1.712 2.924 1.00 93.25 99 LEU A C 1
ATOM 825 O O . LEU A 1 99 ? -7.431 2.823 2.822 1.00 93.25 99 LEU A O 1
ATOM 829 N N . VAL A 1 100 ? -7.000 0.799 1.956 1.00 92.69 100 VAL A N 1
ATOM 830 C CA . VAL A 1 100 ? -7.620 1.074 0.653 1.00 92.69 100 VAL A CA 1
ATOM 831 C C . VAL A 1 100 ? -9.125 1.306 0.783 1.00 92.69 100 VAL A C 1
ATOM 833 O O . VAL A 1 100 ? -9.668 2.167 0.097 1.00 92.69 100 VAL A O 1
ATOM 836 N N . SER A 1 101 ? -9.809 0.600 1.686 1.00 90.56 101 SER A N 1
ATOM 837 C CA . SER A 1 101 ? -11.242 0.820 1.927 1.00 90.56 101 SER A CA 1
ATOM 838 C C . SER A 1 101 ? -11.511 2.217 2.496 1.00 90.56 101 SER A C 1
ATOM 840 O O . SER A 1 101 ? -12.435 2.884 2.038 1.00 90.56 101 SER A O 1
ATOM 842 N N . TYR A 1 102 ? -10.670 2.704 3.414 1.00 90.00 102 TYR A N 1
ATOM 843 C CA . TYR A 1 102 ? -10.768 4.077 3.919 1.00 90.00 102 TYR A CA 1
ATOM 844 C C . TYR A 1 102 ? -10.459 5.128 2.849 1.00 90.00 102 TYR A C 1
ATOM 846 O O . TYR A 1 102 ? -11.156 6.135 2.799 1.00 90.00 102 TYR A O 1
ATOM 854 N N . LEU A 1 103 ? -9.468 4.886 1.982 1.00 90.88 103 LEU A N 1
ATOM 855 C CA . LEU A 1 103 ? -9.158 5.772 0.850 1.00 90.88 103 LEU A CA 1
ATOM 856 C C . LEU A 1 103 ? -10.303 5.838 -0.174 1.00 90.88 103 LEU A C 1
ATOM 858 O O . LEU A 1 103 ? -10.539 6.885 -0.763 1.00 90.88 103 LEU A O 1
ATOM 862 N N . ARG A 1 104 ? -11.034 4.737 -0.381 1.00 87.69 104 ARG A N 1
ATOM 863 C CA . ARG A 1 104 ? -12.238 4.722 -1.229 1.00 87.69 104 ARG A CA 1
ATOM 864 C C . ARG A 1 104 ? -13.414 5.441 -0.568 1.00 87.69 104 ARG A C 1
ATOM 866 O O . ARG A 1 104 ? -14.157 6.140 -1.241 1.00 87.69 104 ARG A O 1
ATOM 873 N N . TYR A 1 105 ? -13.585 5.287 0.746 1.00 84.56 105 TYR A N 1
ATOM 874 C CA . TYR A 1 105 ? -14.717 5.863 1.484 1.00 84.56 105 TYR A CA 1
ATOM 875 C C . TYR A 1 105 ? -14.730 7.401 1.489 1.00 84.56 105 TYR A C 1
ATOM 877 O O . TYR A 1 105 ? -15.774 8.022 1.676 1.00 84.56 105 TYR A O 1
ATOM 885 N N . THR A 1 106 ? -13.573 8.026 1.298 1.00 80.06 106 THR A N 1
ATOM 886 C CA . THR A 1 106 ? -13.408 9.482 1.238 1.00 80.06 106 THR A CA 1
ATOM 887 C C . THR A 1 106 ? -13.732 10.073 -0.141 1.00 80.06 106 THR A C 1
ATOM 889 O O . THR A 1 106 ? -13.838 11.294 -0.262 1.00 80.06 106 THR A O 1
ATOM 892 N N . VAL A 1 107 ? -13.952 9.240 -1.169 1.00 71.88 107 VAL A N 1
ATOM 893 C CA . VAL A 1 107 ? -14.413 9.676 -2.497 1.00 71.88 107 VAL A CA 1
ATOM 894 C C . VAL A 1 107 ? -15.941 9.865 -2.480 1.00 71.88 107 VAL A C 1
ATOM 896 O O . VAL A 1 107 ? -16.657 8.984 -1.997 1.00 71.88 107 VAL A O 1
ATOM 899 N N . PRO A 1 108 ? -16.483 10.999 -2.972 1.00 66.56 108 PRO A N 1
ATOM 900 C CA . PRO A 1 108 ? -17.925 11.215 -3.033 1.00 66.56 108 PRO A CA 1
ATOM 901 C C . PRO A 1 108 ? -18.640 10.123 -3.851 1.00 66.56 108 PRO A C 1
ATOM 903 O O . PRO A 1 108 ? -18.138 9.724 -4.898 1.00 66.56 108 PRO A O 1
ATOM 906 N N . PRO A 1 109 ? -19.847 9.686 -3.447 1.00 59.16 109 PRO A N 1
ATOM 907 C CA . PRO A 1 109 ? -20.596 8.621 -4.125 1.00 59.16 109 PRO A CA 1
ATOM 908 C C . PRO A 1 109 ? -21.121 8.989 -5.528 1.00 59.16 109 PRO A C 1
ATOM 910 O O . PRO A 1 109 ? -21.788 8.167 -6.150 1.00 59.16 109 PRO A O 1
ATOM 913 N N . ASP A 1 110 ? -20.849 10.202 -6.018 1.00 54.84 110 ASP A N 1
ATOM 914 C CA . ASP A 1 110 ? -21.363 10.732 -7.289 1.00 54.84 110 ASP A CA 1
ATOM 915 C C . ASP A 1 110 ? -20.491 10.364 -8.514 1.00 54.84 110 ASP A C 1
ATOM 917 O O . ASP A 1 110 ? -20.787 10.784 -9.635 1.00 54.84 110 ASP A O 1
ATOM 921 N N . GLU A 1 111 ? -19.425 9.578 -8.330 1.00 53.41 111 GLU A N 1
ATOM 922 C CA . GLU A 1 111 ? -18.596 9.050 -9.422 1.00 53.41 111 GLU A CA 1
ATOM 923 C C . GLU A 1 111 ? -19.182 7.757 -10.034 1.00 53.41 111 GLU A C 1
ATOM 925 O O . GLU A 1 111 ? -19.910 7.019 -9.364 1.00 53.41 111 GLU A O 1
ATOM 930 N N . PRO A 1 112 ? -18.943 7.487 -11.337 1.00 50.75 112 PRO A N 1
ATOM 931 C CA . PRO A 1 112 ? -19.617 6.416 -12.072 1.00 50.75 112 PRO A CA 1
ATOM 932 C C . PRO A 1 112 ? -19.390 5.028 -11.454 1.00 50.75 112 PRO A C 1
ATOM 934 O O . PRO A 1 112 ? -18.452 4.803 -10.703 1.00 50.75 112 PRO A O 1
ATOM 937 N N . THR A 1 113 ? -20.244 4.069 -11.831 1.00 52.75 113 THR A N 1
ATOM 938 C CA . THR A 1 113 ? -20.359 2.668 -11.353 1.00 52.75 113 THR A CA 1
ATOM 939 C C . THR A 1 113 ? -19.066 1.836 -11.239 1.00 52.75 113 THR A C 1
ATOM 941 O O . THR A 1 113 ? -19.125 0.701 -10.769 1.00 52.75 113 THR A O 1
ATOM 944 N N . VAL A 1 114 ? -17.917 2.360 -11.667 1.00 56.38 114 VAL A N 1
ATOM 945 C CA . VAL A 1 114 ? -16.584 1.775 -11.506 1.00 56.38 114 VAL A CA 1
ATOM 946 C C . VAL A 1 114 ? -15.698 2.812 -10.810 1.00 56.38 114 VAL A C 1
ATOM 948 O O . VAL A 1 114 ? -15.365 3.827 -11.416 1.00 56.38 114 VAL A O 1
ATOM 951 N N . SER A 1 115 ? -15.326 2.546 -9.554 1.00 60.47 115 SER A N 1
ATOM 952 C CA . SER A 1 115 ? -14.345 3.351 -8.812 1.00 60.47 115 SER A CA 1
ATOM 953 C C . SER A 1 115 ? -13.016 3.334 -9.567 1.00 60.47 115 SER A C 1
ATOM 955 O O . SER A 1 115 ? -12.419 2.266 -9.734 1.00 60.47 115 SER A O 1
ATOM 957 N N . ASP A 1 116 ? -12.569 4.490 -10.061 1.00 72.69 116 ASP A N 1
ATOM 958 C CA . ASP A 1 116 ? -11.224 4.627 -10.616 1.00 72.69 116 ASP A CA 1
ATOM 959 C C . ASP A 1 116 ? -10.216 4.658 -9.460 1.00 72.69 116 ASP A C 1
ATOM 961 O O . ASP A 1 116 ? -9.908 5.702 -8.892 1.00 72.69 116 ASP A O 1
ATOM 965 N N . ASP A 1 117 ? -9.697 3.488 -9.091 1.00 81.19 117 ASP A N 1
ATOM 966 C CA . ASP A 1 117 ? -8.717 3.357 -8.008 1.00 81.19 117 ASP A CA 1
ATOM 967 C C . ASP A 1 117 ? -7.269 3.620 -8.471 1.00 81.19 117 ASP A C 1
ATOM 969 O O . ASP A 1 117 ? -6.316 3.375 -7.721 1.00 81.19 117 ASP A O 1
ATOM 973 N N . SER A 1 118 ? -7.060 4.105 -9.700 1.00 82.56 118 SER A N 1
ATOM 974 C CA . SER A 1 118 ? -5.718 4.370 -10.236 1.00 82.56 118 SER A CA 1
ATOM 975 C C . SER A 1 118 ? -4.974 5.460 -9.452 1.00 82.56 118 SER A C 1
ATOM 977 O O . SER A 1 118 ? -3.749 5.384 -9.274 1.00 82.56 118 SER A O 1
ATOM 979 N N . TRP A 1 119 ? -5.701 6.433 -8.890 1.00 85.81 119 TRP A N 1
ATOM 980 C CA . TRP A 1 119 ? -5.126 7.445 -8.003 1.00 85.81 119 TRP A CA 1
ATOM 981 C C . TRP A 1 119 ? -4.642 6.830 -6.685 1.00 85.81 119 TRP A C 1
ATOM 983 O O . TRP A 1 119 ? -3.580 7.217 -6.204 1.00 85.81 119 TRP A O 1
ATOM 993 N N . ILE A 1 120 ? -5.349 5.830 -6.139 1.00 90.50 120 ILE A N 1
ATOM 994 C CA . ILE A 1 120 ? -4.915 5.090 -4.943 1.00 90.50 120 ILE A CA 1
ATOM 995 C C . ILE A 1 120 ? -3.634 4.327 -5.269 1.00 90.50 120 ILE A C 1
ATOM 997 O O . ILE A 1 120 ? -2.658 4.403 -4.526 1.00 90.50 120 ILE A O 1
ATOM 1001 N N . GLY A 1 121 ? -3.599 3.636 -6.412 1.00 89.38 121 GLY A N 1
ATOM 1002 C CA . GLY A 1 121 ? -2.392 2.959 -6.884 1.00 89.38 121 GLY A CA 1
ATOM 1003 C C . GLY A 1 121 ? -1.199 3.915 -6.991 1.00 89.38 121 GLY A C 1
ATOM 1004 O O . GLY A 1 121 ? -0.104 3.600 -6.522 1.00 89.38 121 GLY A O 1
ATOM 1005 N N . SER A 1 122 ? -1.419 5.113 -7.535 1.00 87.69 122 SER A N 1
ATOM 1006 C CA . SER A 1 122 ? -0.397 6.162 -7.649 1.00 87.69 122 SER A CA 1
ATOM 1007 C C . SER A 1 122 ? 0.034 6.701 -6.279 1.00 87.69 122 SER A C 1
ATOM 1009 O O . SER A 1 122 ? 1.228 6.806 -6.012 1.00 87.69 122 SER A O 1
ATOM 1011 N N . LEU A 1 123 ? -0.908 6.952 -5.369 1.00 91.00 123 LEU A N 1
ATOM 1012 C CA . LEU A 1 123 ? -0.629 7.371 -3.994 1.00 91.00 123 LEU A CA 1
ATOM 1013 C C . LEU A 1 123 ? 0.253 6.359 -3.251 1.00 91.00 123 LEU A C 1
ATOM 1015 O O . LEU A 1 123 ? 1.171 6.751 -2.538 1.00 91.00 123 LEU A O 1
ATOM 1019 N N . LEU A 1 124 ? -0.001 5.064 -3.437 1.00 91.94 124 LEU A N 1
ATOM 1020 C CA . LEU A 1 124 ? 0.741 4.000 -2.761 1.00 91.94 124 LEU A CA 1
ATOM 1021 C C . LEU A 1 124 ? 2.118 3.717 -3.382 1.00 91.94 124 LEU A C 1
ATOM 1023 O O . LEU A 1 124 ? 2.940 3.070 -2.741 1.00 91.94 124 LEU A O 1
ATOM 1027 N N . THR A 1 125 ? 2.381 4.135 -4.625 1.00 87.00 125 THR A N 1
ATOM 1028 C CA . THR A 1 125 ? 3.569 3.664 -5.368 1.00 87.00 125 THR A CA 1
ATOM 1029 C C . THR A 1 125 ? 4.415 4.746 -6.026 1.00 87.00 125 THR A C 1
ATOM 1031 O O . THR A 1 125 ? 5.537 4.456 -6.448 1.00 87.00 125 THR A O 1
ATOM 1034 N N . VAL A 1 126 ? 3.897 5.962 -6.163 1.00 84.81 126 VAL A N 1
ATOM 1035 C CA . VAL A 1 126 ? 4.585 7.101 -6.786 1.00 84.81 126 VAL A CA 1
ATOM 1036 C C . VAL A 1 126 ? 4.892 8.167 -5.744 1.00 84.81 126 VAL A C 1
ATOM 1038 O O . VAL A 1 126 ? 5.985 8.727 -5.734 1.00 84.81 126 VAL A O 1
ATOM 1041 N N . SER A 1 127 ? 3.944 8.424 -4.849 1.00 85.94 127 SER A N 1
ATOM 1042 C CA . SER A 1 127 ? 4.123 9.396 -3.782 1.00 85.94 127 SER A CA 1
ATOM 1043 C C . SER A 1 127 ? 4.956 8.851 -2.621 1.00 85.94 127 SER A C 1
ATOM 1045 O O . SER A 1 127 ? 4.928 7.651 -2.337 1.00 85.94 127 SER A O 1
ATOM 1047 N N . PRO A 1 128 ? 5.673 9.730 -1.897 1.00 84.94 128 PRO A N 1
ATOM 1048 C CA . PRO A 1 128 ? 6.318 9.347 -0.653 1.00 84.94 128 PRO A CA 1
ATOM 1049 C C . PRO A 1 128 ? 5.269 8.922 0.375 1.00 84.94 128 PRO A C 1
ATOM 1051 O O . PRO A 1 128 ? 4.151 9.439 0.390 1.00 84.94 128 PRO A O 1
ATOM 1054 N N . PHE A 1 129 ? 5.655 8.046 1.302 1.00 83.12 129 PHE A N 1
ATOM 1055 C CA . PHE A 1 129 ? 4.753 7.547 2.341 1.00 83.12 129 PHE A CA 1
ATOM 1056 C C . PHE A 1 129 ? 4.042 8.668 3.132 1.00 83.12 129 PHE A C 1
ATOM 1058 O O . PHE A 1 129 ? 2.859 8.553 3.460 1.00 83.12 129 PHE A O 1
ATOM 1065 N N . SER A 1 130 ? 4.725 9.791 3.381 1.00 89.38 130 SER A N 1
ATOM 1066 C CA . SER A 1 130 ? 4.147 10.962 4.054 1.00 89.38 130 SER A CA 1
ATOM 1067 C C . SER A 1 130 ? 2.883 11.500 3.372 1.00 89.38 130 SER A C 1
ATOM 1069 O O . SER A 1 130 ? 2.034 12.074 4.052 1.00 89.38 130 SER A O 1
ATOM 1071 N N . ARG A 1 131 ? 2.705 11.267 2.065 1.00 93.44 131 ARG A N 1
ATOM 1072 C CA . ARG A 1 131 ? 1.510 11.666 1.315 1.00 93.44 131 ARG A CA 1
ATOM 1073 C C . ARG A 1 131 ? 0.244 10.964 1.809 1.00 93.44 131 ARG A C 1
ATOM 1075 O O . ARG A 1 131 ? -0.816 11.580 1.800 1.00 93.44 131 ARG A O 1
ATOM 1082 N N . ILE A 1 132 ? 0.341 9.717 2.280 1.00 91.44 132 ILE A N 1
ATOM 1083 C CA . ILE A 1 132 ? -0.800 8.986 2.863 1.00 91.44 132 ILE A CA 1
ATOM 1084 C C . ILE A 1 132 ? -1.245 9.663 4.163 1.00 91.44 132 ILE A C 1
ATOM 1086 O O . ILE A 1 132 ? -2.437 9.835 4.406 1.00 91.44 132 ILE A O 1
ATOM 1090 N N . VAL A 1 133 ? -0.287 10.084 4.992 1.00 90.69 133 VAL A N 1
ATOM 1091 C CA . VAL A 1 133 ? -0.582 10.822 6.229 1.00 90.69 133 VAL A CA 1
ATOM 1092 C C . VAL A 1 133 ? -1.210 12.174 5.899 1.00 90.69 133 VAL A C 1
ATOM 1094 O O . VAL A 1 133 ? -2.238 12.520 6.473 1.00 90.69 133 VAL A O 1
ATOM 1097 N N . GLU A 1 134 ? -0.645 12.901 4.932 1.00 93.06 134 GLU A N 1
ATOM 1098 C CA . GLU A 1 134 ? -1.181 14.186 4.473 1.00 93.06 134 GLU A CA 1
ATOM 1099 C C . GLU A 1 134 ? -2.613 14.063 3.941 1.00 93.06 134 GLU A C 1
ATOM 1101 O O . GLU A 1 134 ? -3.446 14.912 4.256 1.00 93.06 134 GLU A O 1
ATOM 1106 N N . TYR A 1 135 ? -2.925 12.984 3.214 1.00 93.06 135 TYR A N 1
ATOM 1107 C CA . TYR A 1 135 ? -4.284 12.681 2.770 1.00 93.06 135 TYR A CA 1
ATOM 1108 C C . TYR A 1 135 ? -5.250 12.584 3.950 1.00 93.06 135 TYR A C 1
ATOM 1110 O O . TYR A 1 135 ? -6.241 13.308 4.007 1.00 93.06 135 TYR A O 1
ATOM 1118 N N . PHE A 1 136 ? -4.947 11.731 4.933 1.00 91.25 136 PHE A N 1
ATOM 1119 C CA . PHE A 1 136 ? -5.835 11.557 6.080 1.00 91.25 136 PHE A CA 1
ATOM 1120 C C . PHE A 1 136 ? -5.944 12.823 6.930 1.00 91.25 136 PHE A C 1
ATOM 1122 O O . PHE A 1 136 ? -7.043 13.142 7.379 1.00 91.25 136 PHE A O 1
ATOM 1129 N N . SER A 1 137 ? -4.857 13.580 7.106 1.00 90.62 137 SER A N 1
ATOM 1130 C CA . SER A 1 137 ? -4.898 14.891 7.764 1.00 90.62 137 SER A CA 1
ATOM 1131 C C . SER A 1 137 ? -5.822 15.864 7.028 1.00 90.62 137 SER A C 1
ATOM 1133 O O . SER A 1 137 ? -6.638 16.521 7.672 1.00 90.62 137 SER A O 1
ATOM 1135 N N . ALA A 1 138 ? -5.750 15.919 5.695 1.00 91.50 138 ALA A N 1
ATOM 1136 C CA . ALA A 1 138 ? -6.629 16.748 4.875 1.00 91.50 138 ALA A CA 1
ATOM 1137 C C . ALA A 1 138 ? -8.097 16.299 4.935 1.00 91.50 138 ALA A C 1
ATOM 1139 O O . ALA A 1 138 ? -8.997 17.138 4.902 1.00 91.50 138 ALA A O 1
ATOM 1140 N N . GLU A 1 139 ? -8.350 14.998 5.075 1.00 90.06 139 GLU A N 1
ATOM 1141 C CA . GLU A 1 139 ? -9.703 14.456 5.182 1.00 90.06 139 GLU A CA 1
ATOM 1142 C C . GLU A 1 139 ? -10.339 14.691 6.554 1.00 90.06 139 GLU A C 1
ATOM 1144 O O . GLU A 1 139 ? -11.513 15.052 6.620 1.00 90.06 139 GLU A O 1
ATOM 1149 N N . ILE A 1 140 ? -9.589 14.576 7.653 1.00 87.75 140 ILE A N 1
ATOM 1150 C CA . ILE A 1 140 ? -10.129 14.808 9.007 1.00 87.75 140 ILE A CA 1
ATOM 1151 C C . ILE A 1 140 ? -10.046 16.275 9.453 1.00 87.75 140 ILE A C 1
ATOM 1153 O O . ILE A 1 140 ? -10.677 16.657 10.438 1.00 87.75 140 ILE A O 1
ATOM 1157 N N . GLY A 1 141 ? -9.262 17.100 8.755 1.00 81.69 141 GLY A N 1
ATOM 1158 C CA . GLY A 1 141 ? -9.089 18.525 9.027 1.00 81.69 141 GLY A CA 1
ATOM 1159 C C . GLY A 1 141 ? -8.174 18.867 10.207 1.00 81.69 141 GLY A C 1
ATOM 1160 O O . GLY A 1 141 ? -7.960 20.048 10.432 1.00 81.69 141 GLY A O 1
ATOM 1161 N N . ASP A 1 142 ? -7.682 17.877 10.966 1.00 80.69 142 ASP A N 1
ATOM 1162 C CA . ASP A 1 142 ? -6.764 17.909 12.134 1.00 80.69 142 ASP A CA 1
ATOM 1163 C C . ASP A 1 142 ? -6.594 19.266 12.868 1.00 80.69 142 ASP A C 1
ATOM 1165 O O . ASP A 1 142 ? -5.489 19.750 13.103 1.00 80.69 142 ASP A O 1
ATOM 1169 N N . GLY A 1 143 ? -7.706 19.940 13.190 1.00 73.69 143 GLY A N 1
ATOM 1170 C CA . GLY A 1 143 ? -7.720 21.253 13.859 1.00 73.69 143 GLY A CA 1
ATOM 1171 C C . GLY A 1 143 ? -7.339 22.471 12.997 1.00 73.69 143 GLY A C 1
ATOM 1172 O O . GLY A 1 143 ? -7.327 23.591 13.508 1.00 73.69 143 GLY A O 1
ATOM 1173 N N . GLY A 1 144 ? -7.054 22.283 11.709 1.00 79.12 144 GLY A N 1
ATOM 1174 C CA . GLY A 1 144 ? -6.721 23.314 10.728 1.00 79.12 144 GLY A CA 1
ATOM 1175 C C . GLY A 1 144 ? -7.836 23.617 9.719 1.00 79.12 144 GLY A C 1
ATOM 1176 O O . GLY A 1 144 ? -8.991 23.206 9.844 1.00 79.12 144 GLY A O 1
ATOM 1177 N N . ASN A 1 145 ? -7.488 24.381 8.679 1.00 87.81 145 ASN A N 1
ATOM 1178 C CA . ASN A 1 145 ? -8.399 24.669 7.575 1.00 87.81 145 ASN A CA 1
ATOM 1179 C C . ASN A 1 145 ? -8.414 23.489 6.591 1.00 87.81 145 ASN A C 1
ATOM 1181 O O . ASN A 1 145 ? -7.593 23.435 5.676 1.00 87.81 145 ASN A O 1
ATOM 1185 N N . GLN A 1 146 ? -9.378 22.581 6.761 1.00 89.75 146 GLN A N 1
ATOM 1186 C CA . GLN A 1 146 ? -9.554 21.381 5.931 1.00 89.75 146 GLN A CA 1
ATOM 1187 C C . GLN A 1 146 ? -9.527 21.681 4.422 1.00 89.75 146 GLN A C 1
ATOM 1189 O O . GLN A 1 146 ? -8.911 20.959 3.642 1.00 89.75 146 GLN A O 1
ATOM 1194 N N . ARG A 1 147 ? -10.141 22.790 3.983 1.00 88.75 147 ARG A N 1
ATOM 1195 C CA . ARG A 1 147 ? -10.147 23.189 2.565 1.00 88.75 147 ARG A CA 1
ATOM 1196 C C . ARG A 1 147 ? -8.742 23.517 2.057 1.00 88.75 147 ARG A C 1
ATOM 1198 O O . ARG A 1 147 ? -8.427 23.214 0.910 1.00 88.75 147 ARG A O 1
ATOM 1205 N N . MET A 1 148 ? -7.924 24.158 2.889 1.00 90.75 148 MET A N 1
ATOM 1206 C CA . MET A 1 148 ? -6.533 24.469 2.562 1.00 90.75 148 MET A CA 1
ATOM 1207 C C . MET A 1 148 ? -5.689 23.196 2.529 1.00 90.75 148 MET A C 1
ATOM 1209 O O . MET A 1 148 ? -5.021 22.959 1.535 1.00 90.75 148 MET A O 1
ATOM 1213 N N . GLN A 1 149 ? -5.825 22.323 3.530 1.00 92.12 149 GLN A N 1
ATOM 1214 C CA . GLN A 1 149 ? -5.104 21.047 3.580 1.00 92.12 149 GLN A CA 1
ATOM 1215 C C . GLN A 1 149 ? -5.433 20.145 2.384 1.00 92.12 149 GLN A C 1
ATOM 1217 O O . GLN A 1 149 ? -4.529 19.580 1.779 1.00 92.12 149 GLN A O 1
ATOM 1222 N N . ARG A 1 150 ? -6.707 20.064 1.974 1.00 90.94 150 ARG A N 1
ATOM 1223 C CA . ARG A 1 150 ? -7.102 19.354 0.745 1.00 90.94 150 ARG A CA 1
ATOM 1224 C C . ARG A 1 150 ? -6.460 19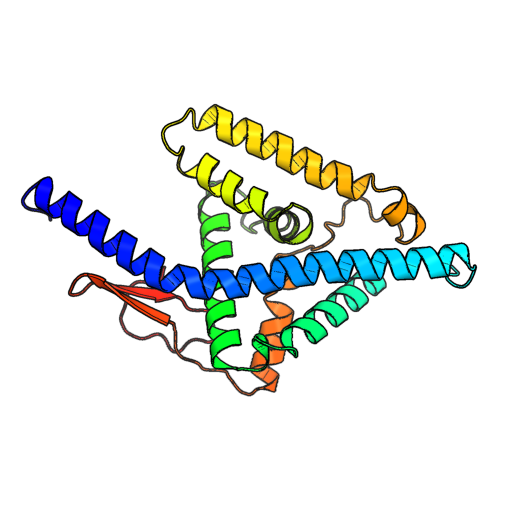.961 -0.498 1.00 90.94 150 ARG A C 1
ATOM 1226 O O . ARG A 1 150 ? -6.005 19.231 -1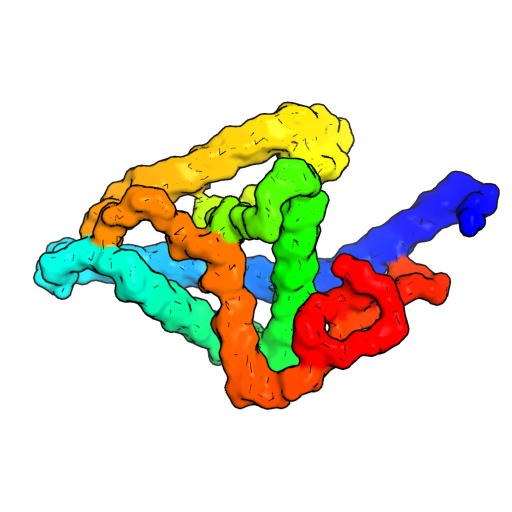.369 1.00 90.94 150 ARG A O 1
ATOM 1233 N N . LYS A 1 151 ? -6.406 21.293 -0.590 1.00 91.88 151 LYS A N 1
ATOM 1234 C CA . LYS A 1 151 ? -5.750 21.979 -1.711 1.00 91.88 151 LYS A CA 1
ATOM 1235 C C . LYS A 1 151 ? -4.249 21.676 -1.751 1.00 91.88 151 LYS A C 1
ATOM 1237 O O . LYS A 1 151 ? -3.730 21.404 -2.832 1.00 91.88 151 LYS A O 1
ATOM 1242 N N . ASP A 1 152 ? -3.583 21.713 -0.602 1.00 93.38 152 ASP A N 1
ATOM 1243 C CA . ASP A 1 152 ? -2.150 21.439 -0.481 1.00 93.38 152 ASP A CA 1
ATOM 1244 C C . ASP A 1 152 ? -1.850 19.980 -0.835 1.00 93.38 152 ASP A C 1
ATOM 1246 O O . ASP A 1 152 ? -0.997 19.734 -1.687 1.00 93.38 152 ASP A O 1
ATOM 1250 N N . PHE A 1 153 ? -2.642 19.036 -0.311 1.00 93.69 153 PHE A N 1
ATOM 1251 C CA . PHE A 1 153 ? -2.578 17.627 -0.697 1.00 93.69 153 PHE A CA 1
ATOM 1252 C C . PHE A 1 153 ? -2.692 17.458 -2.213 1.00 93.69 153 PHE A C 1
ATOM 1254 O O . PHE A 1 153 ? -1.818 16.845 -2.819 1.00 93.69 153 PHE A O 1
ATOM 1261 N N . MET A 1 154 ? -3.728 18.026 -2.839 1.00 91.75 154 MET A N 1
ATOM 1262 C CA . MET A 1 154 ? -3.942 17.890 -4.284 1.00 91.75 154 MET A CA 1
ATOM 1263 C C . MET A 1 154 ? -2.779 18.470 -5.091 1.00 91.75 154 MET A C 1
ATOM 1265 O O . MET A 1 154 ? -2.351 17.868 -6.074 1.00 91.75 154 MET A O 1
ATOM 1269 N N . HIS A 1 155 ? -2.248 19.623 -4.676 1.00 94.06 155 HIS A N 1
ATOM 1270 C CA . HIS A 1 155 ? -1.105 20.249 -5.336 1.00 94.06 155 HIS A CA 1
ATOM 1271 C C . HIS A 1 155 ? 0.148 19.380 -5.230 1.00 94.06 155 HIS A C 1
ATOM 1273 O O . HIS A 1 155 ? 0.806 19.095 -6.229 1.00 94.06 155 HIS A O 1
ATOM 1279 N N . ASN A 1 156 ? 0.460 18.932 -4.021 1.00 94.88 156 ASN A N 1
ATOM 1280 C CA . ASN A 1 156 ? 1.655 18.161 -3.759 1.00 94.88 156 ASN A CA 1
ATOM 1281 C C . ASN A 1 156 ? 1.575 16.753 -4.377 1.00 94.88 156 ASN A C 1
ATOM 1283 O O . ASN A 1 156 ? 2.552 16.285 -4.950 1.00 94.88 156 ASN A O 1
ATOM 1287 N N . PHE A 1 157 ? 0.407 16.105 -4.338 1.00 92.38 157 PHE A N 1
ATOM 1288 C CA . PHE A 1 157 ? 0.167 14.823 -5.003 1.00 92.38 157 PHE A CA 1
ATOM 1289 C C . PHE A 1 157 ? 0.341 14.934 -6.522 1.00 92.38 157 PHE A C 1
ATOM 1291 O O . PHE A 1 157 ? 1.006 14.107 -7.145 1.00 92.38 157 PHE A O 1
ATOM 1298 N N . HIS A 1 158 ? -0.194 16.001 -7.122 1.00 90.06 158 HIS A N 1
ATOM 1299 C CA . HIS A 1 158 ? 0.004 16.275 -8.541 1.00 90.06 158 HIS A CA 1
ATOM 1300 C C . HIS A 1 158 ? 1.481 16.518 -8.886 1.00 90.06 158 HIS A C 1
ATOM 1302 O O . HIS A 1 158 ? 1.956 16.042 -9.920 1.00 90.06 158 HIS A O 1
ATOM 1308 N N . ASN A 1 159 ? 2.223 17.212 -8.018 1.00 91.19 159 ASN A N 1
ATOM 1309 C CA . ASN A 1 159 ? 3.662 17.403 -8.184 1.00 91.19 159 ASN A CA 1
ATOM 1310 C C . ASN A 1 159 ? 4.426 16.074 -8.104 1.00 91.19 159 ASN A C 1
ATOM 1312 O O . ASN A 1 159 ? 5.322 15.868 -8.919 1.00 91.19 159 ASN A O 1
ATOM 1316 N N . ASP A 1 160 ? 4.063 15.166 -7.190 1.00 90.19 160 ASP A N 1
ATOM 1317 C CA . ASP A 1 160 ? 4.687 13.839 -7.087 1.00 90.19 160 ASP A CA 1
ATOM 1318 C C . ASP A 1 160 ? 4.515 13.049 -8.398 1.00 90.19 160 ASP A C 1
ATOM 1320 O O . ASP A 1 160 ? 5.487 12.535 -8.955 1.00 90.19 160 ASP A O 1
ATOM 1324 N N . ILE A 1 161 ? 3.286 13.006 -8.930 1.00 85.75 161 ILE A N 1
ATOM 1325 C CA . ILE A 1 161 ? 2.976 12.331 -10.200 1.00 85.75 161 ILE A CA 1
ATOM 1326 C C . ILE A 1 161 ? 3.765 12.968 -11.344 1.00 85.75 161 ILE A C 1
ATOM 1328 O O . ILE A 1 161 ? 4.479 12.275 -12.068 1.00 85.75 161 ILE A O 1
ATOM 1332 N N . THR A 1 162 ? 3.690 14.294 -11.465 1.00 84.56 162 THR A N 1
ATOM 1333 C CA . THR A 1 162 ? 4.362 15.039 -12.536 1.00 84.56 162 THR A CA 1
ATOM 1334 C C . THR A 1 162 ? 5.876 14.858 -12.474 1.00 84.56 162 THR A C 1
ATOM 1336 O O . THR A 1 162 ? 6.522 14.724 -13.509 1.00 84.56 162 THR A O 1
ATOM 1339 N N . SER A 1 163 ? 6.462 14.848 -11.274 1.00 85.44 163 SER A N 1
ATOM 1340 C CA . SER A 1 163 ? 7.899 14.643 -11.083 1.00 85.44 163 SER A CA 1
ATOM 1341 C C . SER A 1 163 ? 8.326 13.233 -11.476 1.00 85.44 163 SER A C 1
ATOM 1343 O O . SER A 1 163 ? 9.400 13.068 -12.040 1.00 85.44 163 SER A O 1
ATOM 1345 N N . ASN A 1 164 ? 7.505 12.221 -11.195 1.00 81.31 164 ASN A N 1
ATOM 1346 C 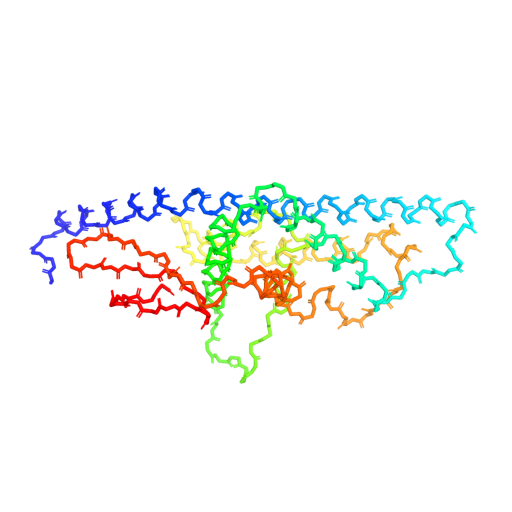CA . ASN A 1 164 ? 7.789 10.843 -11.586 1.00 81.31 164 ASN A CA 1
ATOM 1347 C C . ASN A 1 164 ? 7.643 10.626 -13.103 1.00 81.31 164 ASN A C 1
ATOM 1349 O O . ASN A 1 164 ? 8.422 9.879 -13.694 1.00 81.31 164 ASN A O 1
ATOM 1353 N N . GLU A 1 165 ? 6.663 11.276 -13.737 1.00 75.00 165 GLU A N 1
ATOM 1354 C CA . GLU A 1 165 ? 6.489 11.263 -15.197 1.00 75.00 165 GLU A CA 1
ATOM 1355 C C . GLU A 1 165 ? 7.619 11.997 -15.922 1.00 75.00 165 GLU A C 1
ATOM 1357 O O . GLU A 1 165 ? 8.050 11.558 -16.985 1.00 75.00 165 GLU A O 1
ATOM 1362 N N . LYS A 1 166 ? 8.106 13.100 -15.339 1.00 75.06 166 LYS A N 1
ATOM 1363 C CA . LYS A 1 166 ? 9.198 13.921 -15.876 1.00 75.06 166 LYS A CA 1
ATOM 1364 C C . LYS A 1 166 ? 10.595 13.448 -15.477 1.00 75.06 166 LYS A C 1
ATOM 1366 O O . LYS A 1 166 ? 11.562 14.154 -15.736 1.00 75.06 166 LYS A O 1
ATOM 1371 N N . ASP A 1 167 ? 10.710 12.290 -14.838 1.00 80.31 167 ASP A N 1
ATOM 1372 C CA . ASP A 1 167 ? 12.002 11.731 -14.464 1.00 80.31 167 ASP A CA 1
ATOM 1373 C C . ASP A 1 167 ? 12.760 11.308 -15.732 1.00 80.31 167 ASP A C 1
ATOM 1375 O O . ASP A 1 167 ? 12.405 10.323 -16.389 1.00 80.31 167 ASP A O 1
ATOM 1379 N N . ASP A 1 168 ? 13.799 12.073 -16.076 1.00 77.69 168 ASP A N 1
ATOM 1380 C CA . ASP A 1 168 ? 14.650 11.854 -17.249 1.00 77.69 168 ASP A CA 1
ATOM 1381 C C . ASP A 1 168 ? 15.182 10.414 -17.299 1.00 77.69 168 ASP A C 1
ATOM 1383 O O . ASP A 1 168 ? 15.258 9.814 -18.372 1.00 77.69 168 ASP A O 1
ATOM 1387 N N . ILE A 1 169 ? 15.477 9.810 -16.140 1.00 79.75 169 ILE A N 1
ATOM 1388 C CA . ILE A 1 169 ? 15.930 8.417 -16.069 1.00 79.75 169 ILE A CA 1
ATOM 1389 C C . ILE A 1 169 ? 14.808 7.475 -16.516 1.00 79.75 169 ILE A C 1
ATOM 1391 O O . ILE A 1 169 ? 15.046 6.570 -17.320 1.00 79.75 169 ILE A O 1
ATOM 1395 N N . ASN A 1 170 ? 13.578 7.686 -16.036 1.00 80.69 170 ASN A N 1
ATOM 1396 C CA . ASN A 1 170 ? 12.435 6.862 -16.429 1.00 80.69 170 ASN A CA 1
ATOM 1397 C C . ASN A 1 170 ? 12.149 6.965 -17.933 1.00 80.69 170 ASN A C 1
ATOM 1399 O O . ASN A 1 170 ? 11.820 5.945 -18.537 1.00 80.69 170 ASN A O 1
ATOM 1403 N N . MET A 1 171 ? 12.295 8.149 -18.540 1.00 82.88 171 MET A N 1
ATOM 1404 C CA . MET A 1 171 ? 12.082 8.338 -19.983 1.00 82.88 171 MET A CA 1
ATOM 1405 C C . MET A 1 171 ? 13.132 7.637 -20.852 1.00 82.88 171 MET A C 1
ATOM 1407 O O . MET A 1 171 ? 12.831 7.253 -21.982 1.00 82.88 171 MET A O 1
ATOM 1411 N N . LEU A 1 172 ? 14.358 7.471 -20.349 1.00 85.44 172 LEU A N 1
ATOM 1412 C CA . LEU A 1 172 ? 15.421 6.763 -21.066 1.00 85.44 172 LEU A CA 1
ATOM 1413 C C . LEU A 1 172 ? 15.200 5.248 -21.056 1.00 85.44 172 LEU A C 1
ATOM 1415 O O . LEU A 1 172 ? 15.377 4.582 -22.077 1.00 85.44 172 LEU A O 1
ATOM 1419 N N . VAL A 1 173 ? 14.813 4.698 -19.902 1.00 88.81 173 VAL A N 1
ATOM 1420 C CA . VAL A 1 173 ? 14.780 3.242 -19.701 1.00 88.81 173 VAL A CA 1
ATOM 1421 C C . VAL A 1 173 ? 13.410 2.616 -19.940 1.00 88.81 173 VAL A C 1
ATOM 1423 O O . VAL A 1 173 ? 13.342 1.417 -20.203 1.00 88.81 173 VAL A O 1
ATOM 1426 N N . PHE A 1 174 ? 12.322 3.386 -19.876 1.00 87.00 174 PHE A N 1
ATOM 1427 C CA . PHE A 1 174 ? 10.964 2.901 -20.120 1.00 87.00 174 PHE A CA 1
ATOM 1428 C C . PHE A 1 174 ? 10.347 3.572 -21.340 1.00 87.00 174 PHE A C 1
ATOM 1430 O O . PHE A 1 174 ? 10.498 4.767 -21.570 1.00 87.00 174 PHE A O 1
ATOM 1437 N N . GLN A 1 175 ? 9.594 2.797 -22.116 1.00 83.06 175 GLN A N 1
ATOM 1438 C CA . GLN A 1 175 ? 8.807 3.357 -23.202 1.00 83.06 175 GLN A CA 1
ATOM 1439 C C . GLN A 1 175 ? 7.696 4.253 -22.635 1.00 83.06 175 GLN A C 1
ATOM 1441 O O . GLN A 1 175 ? 6.964 3.844 -21.729 1.00 83.06 175 GLN A O 1
ATOM 1446 N N . ASN A 1 176 ? 7.537 5.449 -23.207 1.00 69.88 176 ASN A N 1
ATOM 1447 C CA . ASN A 1 176 ? 6.435 6.341 -22.863 1.00 69.88 176 ASN A CA 1
ATOM 1448 C C . ASN A 1 176 ? 5.089 5.662 -23.146 1.00 69.88 176 ASN A C 1
ATOM 1450 O O . ASN A 1 176 ? 4.798 5.278 -24.279 1.00 69.88 176 ASN A O 1
ATOM 1454 N N . ALA A 1 177 ? 4.260 5.559 -22.112 1.00 63.47 177 ALA A N 1
ATOM 1455 C CA . ALA A 1 177 ? 2.881 5.099 -22.199 1.00 63.47 177 ALA A CA 1
ATOM 1456 C C . ALA A 1 177 ? 1.961 6.227 -21.716 1.00 63.47 177 ALA A C 1
ATOM 1458 O O . ALA A 1 177 ? 1.508 6.198 -20.569 1.00 63.47 177 ALA A O 1
ATOM 1459 N N . PRO A 1 178 ? 1.725 7.257 -22.551 1.00 52.78 178 PRO A N 1
ATOM 1460 C CA . PRO A 1 178 ? 0.797 8.318 -22.192 1.00 52.78 178 PRO A CA 1
ATOM 1461 C C . PRO A 1 178 ? -0.569 7.683 -21.899 1.00 52.78 178 PRO A C 1
ATOM 1463 O O . PRO A 1 178 ? -1.063 6.885 -22.695 1.00 52.78 178 PRO A O 1
ATOM 1466 N N . ASN A 1 179 ? -1.154 8.027 -20.749 1.00 50.47 179 ASN A N 1
ATOM 1467 C CA . ASN A 1 179 ? -2.446 7.538 -20.238 1.00 50.47 179 ASN A CA 1
ATOM 1468 C C . ASN A 1 179 ? -2.462 6.145 -19.579 1.00 50.47 179 ASN A C 1
ATOM 1470 O O . ASN A 1 179 ? -3.542 5.642 -19.278 1.00 50.47 179 ASN A O 1
ATOM 1474 N N . VAL A 1 180 ? -1.313 5.512 -19.321 1.00 53.41 180 VAL A N 1
ATOM 1475 C CA . VAL A 1 180 ? -1.267 4.289 -18.502 1.00 53.41 180 VAL A CA 1
ATOM 1476 C C . VAL A 1 180 ? -0.687 4.643 -17.140 1.00 53.41 180 VAL A C 1
ATOM 1478 O O . VAL A 1 180 ? 0.528 4.790 -17.002 1.00 53.41 180 VAL A O 1
ATOM 1481 N N . HIS A 1 181 ? -1.548 4.761 -16.124 1.00 58.16 181 HIS A N 1
ATOM 1482 C CA . HIS A 1 181 ? -1.082 4.765 -14.740 1.00 58.16 181 HIS A CA 1
ATOM 1483 C C . HIS A 1 181 ? -0.208 3.529 -14.522 1.00 58.16 181 HIS A C 1
ATOM 1485 O O . HIS A 1 181 ? -0.555 2.417 -14.929 1.00 58.16 181 HIS A O 1
ATOM 1491 N N . LEU A 1 182 ? 0.954 3.737 -13.904 1.00 58.38 182 LEU A N 1
ATOM 1492 C CA . LEU A 1 182 ? 1.968 2.700 -13.718 1.00 58.38 182 LEU A CA 1
ATOM 1493 C C . LEU A 1 182 ? 1.400 1.445 -13.029 1.00 58.38 182 LEU A C 1
ATOM 1495 O O . LEU A 1 182 ? 1.794 0.325 -13.353 1.00 58.38 182 LEU A O 1
ATOM 1499 N N . HIS A 1 183 ? 0.417 1.658 -12.153 1.00 60.09 183 HIS A N 1
ATOM 1500 C CA . HIS A 1 183 ? -0.549 0.664 -11.712 1.00 60.09 183 HIS A CA 1
ATOM 1501 C C . HIS A 1 183 ? -1.930 1.084 -12.221 1.00 60.09 183 HIS A C 1
ATOM 1503 O O . HIS A 1 183 ? -2.425 2.147 -11.853 1.00 60.09 183 HIS A O 1
ATOM 1509 N N . GLY A 1 184 ? -2.535 0.265 -13.086 1.00 63.59 184 GLY A N 1
ATOM 1510 C CA . GLY A 1 184 ? -3.867 0.549 -13.636 1.00 63.59 184 GLY A CA 1
ATOM 1511 C C . GLY A 1 184 ? -4.985 0.275 -12.629 1.00 63.59 184 GLY A C 1
ATOM 1512 O O . GLY A 1 184 ? -6.119 0.685 -12.838 1.00 63.59 184 GLY A O 1
ATOM 1513 N N . SER A 1 185 ? -4.654 -0.421 -11.541 1.00 79.50 185 SER A N 1
ATOM 1514 C CA . SER A 1 185 ? -5.534 -0.747 -10.429 1.00 79.50 185 SER A CA 1
ATOM 1515 C C . SER A 1 185 ? -4.719 -0.861 -9.143 1.00 79.50 185 SER A C 1
ATOM 1517 O O . SER A 1 185 ? -3.550 -1.252 -9.165 1.00 79.50 185 SER A O 1
ATOM 1519 N N . VAL A 1 186 ? -5.348 -0.582 -8.003 1.00 86.81 186 VAL A N 1
ATOM 1520 C CA . VAL A 1 186 ? -4.773 -0.877 -6.684 1.00 86.81 186 VAL A CA 1
ATOM 1521 C C . VAL A 1 186 ? -4.503 -2.380 -6.492 1.00 86.81 186 VAL A C 1
ATOM 1523 O O . VAL A 1 186 ? -3.608 -2.758 -5.733 1.00 86.81 186 VAL A O 1
ATOM 1526 N N . GLU A 1 187 ? -5.218 -3.245 -7.221 1.00 89.19 187 GLU A N 1
ATOM 1527 C CA . GLU A 1 187 ? -4.996 -4.698 -7.213 1.00 89.19 187 GLU A CA 1
ATOM 1528 C C . GLU A 1 187 ? -3.573 -5.061 -7.666 1.00 89.19 187 GLU A C 1
ATOM 1530 O O . GLU A 1 187 ? -2.913 -5.882 -7.020 1.00 89.19 187 GLU A O 1
ATOM 1535 N N . ASP A 1 188 ? -3.054 -4.347 -8.677 1.00 88.19 188 ASP A N 1
ATOM 1536 C CA . ASP A 1 188 ? -1.711 -4.547 -9.235 1.00 88.19 188 ASP A CA 1
ATOM 1537 C C . ASP A 1 188 ? -0.597 -4.198 -8.231 1.00 88.19 188 ASP A C 1
ATOM 1539 O O . ASP A 1 188 ? 0.557 -4.557 -8.458 1.00 88.19 188 ASP A O 1
ATOM 1543 N N . VAL A 1 189 ? -0.888 -3.447 -7.160 1.00 91.50 189 VAL A N 1
ATOM 1544 C CA . VAL A 1 189 ? 0.122 -2.980 -6.190 1.00 91.50 189 VAL A CA 1
ATOM 1545 C C . VAL A 1 189 ? 0.432 -4.042 -5.138 1.00 91.50 189 VAL A C 1
ATOM 1547 O O . VAL A 1 189 ? 1.596 -4.249 -4.801 1.00 91.50 189 VAL A O 1
ATOM 1550 N N . TRP A 1 190 ? -0.599 -4.695 -4.601 1.00 94.69 190 TRP A N 1
ATOM 1551 C CA . TRP A 1 190 ? -0.480 -5.588 -3.441 1.00 94.69 190 TRP A CA 1
ATOM 1552 C C . TRP A 1 190 ? -1.421 -6.788 -3.520 1.00 94.69 190 TRP A C 1
ATOM 1554 O O . TRP A 1 190 ? -1.011 -7.915 -3.246 1.00 94.69 190 TRP A O 1
ATOM 1564 N N . PHE A 1 191 ? -2.688 -6.577 -3.878 1.00 95.19 191 PHE A N 1
ATOM 1565 C CA . PHE A 1 191 ? -3.711 -7.599 -3.669 1.00 95.19 191 PHE A CA 1
ATOM 1566 C C . PHE A 1 191 ? -3.528 -8.820 -4.564 1.00 95.19 191 PHE A C 1
ATOM 1568 O O . PHE A 1 191 ? -3.587 -9.932 -4.046 1.00 95.19 191 PHE A O 1
ATOM 1575 N N . ASP A 1 192 ? -3.241 -8.650 -5.854 1.00 94.69 192 ASP A N 1
ATOM 1576 C CA . ASP A 1 192 ? -3.119 -9.790 -6.769 1.00 94.69 192 ASP A CA 1
ATOM 1577 C C . ASP A 1 192 ? -1.959 -10.713 -6.388 1.00 94.69 192 ASP A C 1
ATOM 1579 O O . ASP A 1 192 ? -2.093 -11.935 -6.395 1.00 94.69 192 ASP A O 1
ATOM 1583 N N . VAL A 1 193 ? -0.810 -10.136 -6.031 1.00 96.25 193 VAL A N 1
ATOM 1584 C CA . VAL A 1 193 ? 0.393 -10.910 -5.688 1.00 96.25 193 VAL A CA 1
ATOM 1585 C C . VAL A 1 193 ? 0.225 -11.630 -4.354 1.00 96.25 193 VAL A C 1
ATOM 1587 O O . VAL A 1 193 ? 0.663 -12.769 -4.200 1.00 96.25 193 VAL A O 1
ATOM 1590 N N . VAL A 1 194 ? -0.462 -11.004 -3.398 1.00 97.06 194 VAL A N 1
ATOM 1591 C CA . VAL A 1 194 ? -0.727 -11.618 -2.098 1.00 97.06 194 VAL A CA 1
ATOM 1592 C C . VAL A 1 194 ? -1.806 -12.685 -2.199 1.00 97.06 194 VAL A C 1
ATOM 1594 O O . VAL A 1 194 ? -1.647 -13.734 -1.584 1.00 97.06 194 VAL A O 1
ATOM 1597 N N . LYS A 1 195 ? -2.863 -12.478 -2.993 1.00 95.94 195 LYS A N 1
ATOM 1598 C CA . LYS A 1 195 ? -3.893 -13.498 -3.251 1.00 95.94 195 LYS A CA 1
ATOM 1599 C C . LYS A 1 195 ? -3.273 -14.759 -3.850 1.00 95.94 195 LYS A C 1
ATOM 1601 O O . LYS A 1 195 ? -3.519 -15.857 -3.352 1.00 95.94 195 LYS A O 1
ATOM 1606 N N . GLU A 1 196 ? -2.424 -14.606 -4.866 1.00 96.69 196 GLU A N 1
ATOM 1607 C CA . GLU A 1 196 ? -1.686 -15.727 -5.455 1.00 96.69 196 GLU A CA 1
ATOM 1608 C C . GLU A 1 196 ? -0.792 -16.426 -4.427 1.00 96.69 196 GLU A C 1
ATOM 1610 O O . GLU A 1 196 ? -0.827 -17.650 -4.309 1.00 96.69 196 GLU A O 1
ATOM 1615 N N . GLU A 1 197 ? -0.026 -15.673 -3.637 1.00 97.88 197 GLU A N 1
ATOM 1616 C CA . GLU A 1 197 ? 0.848 -16.260 -2.624 1.00 97.88 197 GLU A CA 1
ATOM 1617 C C . GLU A 1 197 ? 0.059 -16.974 -1.508 1.00 97.88 197 GLU A C 1
ATOM 1619 O O . GLU A 1 197 ? 0.417 -18.084 -1.114 1.00 97.88 197 GLU A O 1
ATOM 1624 N N . LEU A 1 198 ? -1.038 -16.397 -1.010 1.00 97.19 198 LEU A N 1
ATOM 1625 C CA . LEU A 1 198 ? -1.895 -17.031 -0.002 1.00 97.19 198 LEU A CA 1
ATOM 1626 C C . LEU A 1 198 ? -2.547 -18.311 -0.543 1.00 97.19 198 LEU A C 1
ATOM 1628 O O . LEU A 1 198 ? -2.645 -19.302 0.188 1.00 97.19 198 LEU A O 1
ATOM 1632 N N . ALA A 1 199 ? -2.940 -18.325 -1.819 1.00 96.31 199 ALA A N 1
ATOM 1633 C CA . ALA A 1 199 ? -3.436 -19.523 -2.488 1.00 96.31 199 ALA A CA 1
ATOM 1634 C C . ALA A 1 199 ? -2.345 -20.603 -2.594 1.00 96.31 199 ALA A C 1
ATOM 1636 O O . ALA A 1 199 ? -2.593 -21.761 -2.248 1.00 96.31 199 ALA A O 1
ATOM 1637 N N . LEU A 1 200 ? -1.117 -20.229 -2.976 1.00 97.44 200 LEU A N 1
ATOM 1638 C CA . LEU A 1 200 ? 0.036 -21.138 -3.014 1.00 97.44 200 LEU A CA 1
ATOM 1639 C C . LEU A 1 200 ? 0.347 -21.735 -1.635 1.00 97.44 200 LEU A C 1
ATOM 1641 O O . LEU A 1 200 ? 0.641 -22.926 -1.524 1.00 97.44 200 LEU A O 1
ATOM 1645 N N . ARG A 1 201 ? 0.217 -20.932 -0.574 1.00 97.31 201 ARG A N 1
ATOM 1646 C CA . ARG A 1 201 ? 0.385 -21.368 0.821 1.00 97.31 201 ARG A CA 1
ATOM 1647 C C . ARG A 1 201 ? -0.810 -22.148 1.371 1.00 97.31 201 ARG A C 1
ATOM 1649 O O . ARG A 1 201 ? -0.736 -22.633 2.497 1.00 97.31 201 ARG A O 1
ATOM 1656 N N . LYS A 1 202 ? -1.898 -22.285 0.602 1.00 96.56 202 LYS A N 1
ATOM 1657 C CA . LYS A 1 202 ? -3.170 -22.896 1.033 1.00 96.56 202 LYS A CA 1
ATOM 1658 C C . LYS A 1 202 ? -3.713 -22.250 2.314 1.00 96.56 202 LYS A C 1
ATOM 1660 O O . LYS A 1 202 ? -4.243 -22.927 3.191 1.00 96.56 202 LYS A O 1
ATOM 1665 N N . ALA A 1 203 ? -3.556 -20.932 2.417 1.00 94.62 203 ALA A N 1
ATOM 1666 C CA . ALA A 1 203 ? -3.925 -20.143 3.587 1.00 94.62 203 ALA A CA 1
ATOM 1667 C C . ALA A 1 203 ? -5.385 -19.646 3.551 1.00 94.62 203 ALA A C 1
ATOM 1669 O O . ALA A 1 203 ? -5.842 -19.001 4.490 1.00 94.62 203 ALA A O 1
ATOM 1670 N N . ALA A 1 204 ? -6.132 -19.933 2.482 1.00 88.88 204 ALA A N 1
ATOM 1671 C CA . ALA A 1 204 ? -7.563 -19.662 2.399 1.00 88.88 204 ALA A CA 1
ATOM 1672 C C . ALA A 1 204 ? -8.387 -20.932 2.714 1.00 88.88 204 ALA A C 1
ATOM 1674 O O . ALA A 1 204 ? -8.063 -22.008 2.205 1.00 88.88 204 ALA A O 1
ATOM 1675 N N . PRO A 1 205 ? -9.470 -20.833 3.508 1.00 91.81 205 PRO A N 1
ATOM 1676 C CA . PRO A 1 205 ? -9.931 -19.634 4.212 1.00 91.81 205 PRO A CA 1
ATOM 1677 C C . PRO A 1 205 ? -9.162 -19.396 5.528 1.00 91.81 205 PRO A C 1
ATOM 1679 O O . PRO A 1 205 ? -8.773 -20.349 6.204 1.00 91.81 205 PRO A O 1
ATOM 1682 N N . HIS A 1 206 ? -9.014 -18.133 5.930 1.00 93.44 206 HIS A N 1
ATOM 1683 C CA . HIS A 1 206 ? -8.330 -17.713 7.168 1.00 93.44 206 HIS A CA 1
ATOM 1684 C C . HIS A 1 206 ? -9.253 -16.912 8.097 1.00 93.44 206 HIS A C 1
ATOM 1686 O O . HIS A 1 206 ? -10.417 -16.673 7.782 1.00 93.44 206 HIS A O 1
ATOM 1692 N N . HIS A 1 207 ? -8.770 -16.553 9.288 1.00 91.88 207 HIS A N 1
ATOM 1693 C CA . HIS A 1 207 ? -9.534 -15.779 10.266 1.00 91.88 207 HIS A CA 1
ATOM 1694 C C . HIS A 1 207 ? -9.349 -14.276 10.057 1.00 91.88 207 HIS A C 1
ATOM 1696 O O . HIS A 1 207 ? -8.226 -13.822 9.867 1.00 91.88 207 HIS A O 1
ATOM 1702 N N . ALA A 1 208 ? -10.444 -13.520 10.151 1.00 91.50 208 ALA A N 1
ATOM 1703 C CA . ALA A 1 208 ? -10.395 -12.064 10.244 1.00 91.50 208 ALA A CA 1
ATOM 1704 C C . ALA A 1 208 ? -9.731 -11.614 11.558 1.00 91.50 208 ALA A C 1
ATOM 1706 O O . ALA A 1 208 ? -9.903 -12.263 12.596 1.00 91.50 208 ALA A O 1
ATOM 1707 N N . GLU A 1 209 ? -9.052 -10.466 11.533 1.00 90.62 209 GLU A N 1
ATOM 1708 C CA . GLU A 1 209 ? -8.587 -9.817 12.761 1.00 90.62 209 GLU A CA 1
ATOM 1709 C C . GLU A 1 209 ? -9.796 -9.311 13.541 1.00 90.62 209 GLU A C 1
ATOM 1711 O O . GLU A 1 209 ? -10.626 -8.574 13.006 1.00 90.62 209 GLU A O 1
ATOM 1716 N N . ARG A 1 210 ? -9.905 -9.692 14.815 1.00 90.12 210 ARG A N 1
ATOM 1717 C CA . ARG A 1 210 ? -11.022 -9.299 15.680 1.00 90.12 210 ARG A CA 1
ATOM 1718 C C . ARG A 1 210 ? -10.528 -8.451 16.839 1.00 90.12 210 ARG A C 1
ATOM 1720 O O . ARG A 1 210 ? -9.897 -8.955 17.765 1.00 90.12 210 ARG A O 1
ATOM 1727 N N . LEU A 1 211 ? -10.914 -7.180 16.841 1.00 90.00 211 LEU A N 1
ATOM 1728 C CA . LEU A 1 211 ? -10.567 -6.224 17.881 1.00 90.00 211 LEU A CA 1
ATOM 1729 C C . LEU A 1 211 ? -11.787 -5.849 18.726 1.00 90.00 211 LEU A C 1
ATOM 1731 O O . LEU A 1 211 ? -12.737 -5.229 18.257 1.00 90.00 211 LEU A O 1
ATOM 1735 N N . MET A 1 212 ? -11.734 -6.149 20.022 1.00 89.88 212 MET A N 1
ATOM 1736 C CA . MET A 1 212 ? -12.726 -5.665 20.986 1.00 89.88 212 MET A CA 1
ATOM 1737 C C . MET A 1 212 ? -12.405 -4.224 21.404 1.00 89.88 212 MET A C 1
ATOM 1739 O O . MET A 1 212 ? -11.663 -4.004 22.367 1.00 89.88 212 MET A O 1
ATOM 1743 N N . VAL A 1 213 ? -12.969 -3.226 20.718 1.00 88.94 213 VAL A N 1
ATOM 1744 C CA . VAL A 1 213 ? -12.719 -1.807 21.050 1.00 88.94 213 VAL A CA 1
ATOM 1745 C C . VAL A 1 213 ? -13.482 -1.349 22.294 1.00 88.94 213 VAL A C 1
ATOM 1747 O O . VAL A 1 213 ? -13.002 -0.499 23.040 1.00 88.94 213 VAL A O 1
ATOM 1750 N N . TRP A 1 214 ? -14.634 -1.963 22.567 1.00 87.12 214 TRP A N 1
ATOM 1751 C CA . TRP A 1 214 ? -15.433 -1.754 23.774 1.00 87.12 214 TRP A CA 1
ATOM 1752 C C . TRP A 1 214 ? -16.205 -3.027 24.132 1.00 87.12 214 TRP A C 1
ATOM 1754 O O . TRP A 1 214 ? -16.326 -3.934 23.307 1.00 87.12 214 TRP A O 1
ATOM 1764 N N . THR A 1 215 ? -16.740 -3.121 25.352 1.00 85.44 215 THR A N 1
ATOM 1765 C CA . THR A 1 215 ? -17.594 -4.250 25.753 1.00 85.44 215 THR A CA 1
ATOM 1766 C C . THR A 1 215 ? -18.778 -4.374 24.794 1.00 85.44 215 THR A C 1
ATOM 1768 O O . THR A 1 215 ? -19.549 -3.430 24.643 1.00 85.44 215 THR A O 1
ATOM 1771 N N . GLY A 1 216 ? -18.900 -5.529 24.132 1.00 84.69 216 GLY A N 1
ATOM 1772 C CA . GLY A 1 216 ? -19.950 -5.788 23.140 1.00 84.69 216 GLY A CA 1
ATOM 1773 C C . GLY A 1 216 ? -19.737 -5.143 21.764 1.00 84.69 216 GLY A C 1
ATOM 1774 O O . GLY A 1 216 ? -20.626 -5.240 20.927 1.00 84.69 216 GLY A O 1
ATOM 1775 N N . LEU A 1 217 ? -18.580 -4.519 21.505 1.00 87.31 217 LEU A N 1
ATOM 1776 C CA . LEU A 1 217 ? -18.266 -3.879 20.222 1.00 87.31 217 LEU A CA 1
ATOM 1777 C C . LEU A 1 217 ? -17.000 -4.489 19.583 1.00 87.31 217 LEU A C 1
ATOM 1779 O O . LEU A 1 217 ? -15.918 -3.901 19.682 1.00 87.31 217 LEU A O 1
ATOM 1783 N N . PRO A 1 218 ? -17.102 -5.690 18.979 1.00 91.25 218 PRO A N 1
ATOM 1784 C CA . PRO A 1 218 ? -16.052 -6.253 18.134 1.00 91.25 218 PRO A CA 1
ATOM 1785 C C . PRO A 1 218 ? -16.014 -5.557 16.770 1.00 91.25 218 PRO A C 1
ATOM 1787 O O . PRO A 1 218 ? -17.027 -5.523 16.070 1.00 91.25 218 PRO A O 1
ATOM 1790 N N . ILE A 1 219 ? -14.839 -5.068 16.384 1.00 90.25 219 ILE A N 1
ATOM 1791 C CA . ILE A 1 219 ? -14.523 -4.598 15.032 1.00 90.25 219 ILE A CA 1
ATOM 1792 C C . ILE A 1 219 ? -13.688 -5.670 14.328 1.00 90.25 219 ILE A C 1
ATOM 1794 O O . ILE A 1 219 ? -12.818 -6.282 14.952 1.00 90.25 219 ILE A O 1
ATOM 1798 N N . LEU A 1 220 ? -13.977 -5.914 13.052 1.00 91.25 220 LEU A N 1
ATOM 1799 C CA . LEU A 1 220 ? -13.337 -6.928 12.224 1.00 91.25 220 LEU A CA 1
ATOM 1800 C C . LEU A 1 220 ? -12.544 -6.279 11.088 1.00 91.25 220 LEU A C 1
ATOM 1802 O O . LEU A 1 220 ? -13.116 -5.513 10.313 1.00 91.25 220 LEU A O 1
ATOM 1806 N N . PHE A 1 221 ? -11.269 -6.646 10.945 1.00 90.69 221 PHE A N 1
ATOM 1807 C CA . PHE A 1 221 ? -10.484 -6.385 9.735 1.00 90.69 221 PHE A CA 1
ATOM 1808 C C . PHE A 1 221 ? -10.395 -7.684 8.937 1.00 90.69 221 PHE A C 1
ATOM 1810 O O . PHE A 1 221 ? -9.908 -8.698 9.435 1.00 90.69 221 PHE A O 1
ATOM 1817 N N . SER A 1 222 ? -10.928 -7.679 7.719 1.00 91.69 222 SER A N 1
ATOM 1818 C CA . SER A 1 222 ? -11.138 -8.898 6.936 1.00 91.69 222 SER A CA 1
ATOM 1819 C C . SER A 1 222 ? -10.972 -8.643 5.447 1.00 91.69 222 SER A C 1
ATOM 1821 O O . SER A 1 222 ? -11.310 -7.560 4.972 1.00 91.69 222 SER A O 1
ATOM 1823 N N . CYS A 1 223 ? -10.563 -9.665 4.703 1.00 92.31 223 CYS A N 1
ATOM 1824 C CA . CYS A 1 223 ? -10.682 -9.713 3.247 1.00 92.31 223 CYS A CA 1
ATOM 1825 C C . CYS A 1 223 ? -11.818 -10.664 2.813 1.00 92.31 223 CYS A C 1
ATOM 1827 O O . CYS A 1 223 ? -12.541 -11.221 3.642 1.00 92.31 223 CYS A O 1
ATOM 1829 N N . GLN A 1 224 ? -11.986 -10.849 1.501 1.00 89.19 224 GLN A N 1
ATOM 1830 C CA . GLN A 1 224 ? -13.028 -11.711 0.924 1.00 89.19 224 GLN A CA 1
ATOM 1831 C C . GLN A 1 224 ? -12.840 -13.203 1.257 1.00 89.19 224 GLN A C 1
ATOM 1833 O O . GLN A 1 224 ? -13.820 -13.940 1.310 1.00 89.19 224 GLN A O 1
ATOM 1838 N N . ASP A 1 225 ? -11.608 -13.625 1.555 1.00 90.69 225 ASP A N 1
ATOM 1839 C CA . ASP A 1 225 ? -11.248 -15.018 1.858 1.00 90.69 225 ASP A CA 1
ATOM 1840 C C . ASP A 1 225 ? -11.342 -15.363 3.360 1.00 90.69 225 ASP A C 1
ATOM 1842 O O . ASP A 1 225 ? -11.009 -16.475 3.790 1.00 90.69 225 ASP A O 1
ATOM 1846 N N . CYS A 1 226 ? -11.791 -14.413 4.185 1.00 93.00 226 CYS A N 1
ATOM 1847 C CA . CYS A 1 226 ? -11.953 -14.607 5.620 1.00 93.00 226 CYS A CA 1
ATOM 1848 C C . CYS A 1 226 ? -13.185 -15.450 5.967 1.00 93.00 226 CYS A C 1
ATOM 1850 O O . CYS A 1 226 ? -14.287 -15.231 5.464 1.00 93.00 226 CYS A O 1
ATOM 1852 N N . ARG A 1 227 ? -13.047 -16.322 6.971 1.00 87.44 227 ARG A N 1
ATOM 1853 C CA . ARG A 1 227 ? -14.180 -16.797 7.773 1.00 87.44 227 ARG A CA 1
ATOM 1854 C C . ARG A 1 227 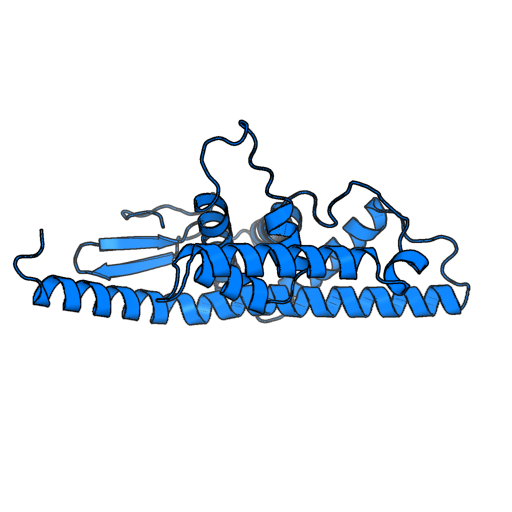? -14.617 -15.656 8.676 1.00 87.44 227 ARG A C 1
ATOM 1856 O O . ARG A 1 227 ? -13.833 -15.208 9.512 1.00 87.44 227 ARG A O 1
ATOM 1863 N N . ILE A 1 228 ? -15.850 -15.195 8.506 1.00 77.56 228 ILE A N 1
ATOM 1864 C CA . ILE A 1 228 ? -16.341 -13.985 9.167 1.00 77.56 228 ILE A CA 1
ATOM 1865 C C . ILE A 1 228 ? -17.051 -14.374 10.466 1.00 77.56 228 ILE A C 1
ATOM 1867 O O . ILE A 1 228 ? -18.106 -15.006 10.400 1.00 77.56 228 ILE A O 1
ATOM 1871 N N . PRO A 1 229 ? -16.475 -14.054 11.639 1.00 75.25 229 PRO A N 1
ATOM 1872 C CA . PRO A 1 229 ? -17.155 -14.223 12.917 1.00 75.25 229 PRO A CA 1
ATOM 1873 C C . PRO A 1 229 ? -18.163 -13.086 13.156 1.00 75.25 229 PRO A C 1
ATOM 1875 O O . PRO A 1 229 ? -18.215 -12.119 12.397 1.00 75.25 229 PRO A O 1
ATOM 1878 N N . ASP A 1 230 ? -18.919 -13.155 14.253 1.00 76.50 230 ASP A N 1
ATOM 1879 C CA . ASP A 1 230 ? -19.803 -12.061 14.667 1.00 76.50 230 ASP A CA 1
ATOM 1880 C C . ASP A 1 230 ? -19.010 -10.779 14.986 1.00 76.50 230 ASP A C 1
ATOM 1882 O O . ASP A 1 230 ? -18.150 -10.751 15.881 1.00 76.50 230 ASP A O 1
ATOM 1886 N N . GLY A 1 231 ? -19.339 -9.692 14.283 1.00 76.56 231 GLY A N 1
ATOM 1887 C CA . GLY A 1 231 ? -18.832 -8.354 14.563 1.00 76.56 231 GLY A CA 1
ATOM 1888 C C . GLY A 1 231 ? -19.067 -7.340 13.450 1.00 76.56 231 GLY A C 1
ATOM 1889 O O . GLY A 1 231 ? -19.631 -7.652 12.403 1.00 76.56 231 GLY A O 1
ATOM 1890 N N . TRP A 1 232 ? -18.647 -6.104 13.707 1.00 78.50 232 TRP A N 1
ATOM 1891 C CA . TRP A 1 232 ? -18.781 -4.991 12.772 1.00 78.50 232 TRP A CA 1
ATOM 1892 C C . TRP A 1 232 ? -17.574 -4.964 11.844 1.00 78.50 232 TRP A C 1
ATOM 1894 O O . TRP A 1 232 ? -16.445 -4.872 12.322 1.00 78.50 232 TRP A O 1
ATOM 1904 N N . ARG A 1 233 ? -17.793 -5.047 10.530 1.00 82.19 233 ARG A N 1
ATOM 1905 C CA . ARG A 1 233 ? -16.705 -4.852 9.565 1.00 82.19 233 ARG A CA 1
ATOM 1906 C C . ARG A 1 233 ? -16.253 -3.397 9.617 1.00 82.19 233 ARG A C 1
ATOM 1908 O O . ARG A 1 233 ? -17.103 -2.506 9.641 1.00 82.19 233 ARG A O 1
ATOM 1915 N N . ALA A 1 234 ? -14.942 -3.210 9.706 1.00 78.44 234 ALA A N 1
ATOM 1916 C CA . ALA A 1 234 ? -14.320 -1.904 9.556 1.00 78.44 234 ALA A CA 1
ATOM 1917 C C . ALA A 1 234 ? -14.375 -1.428 8.101 1.00 78.44 234 ALA A C 1
ATOM 1919 O O . ALA A 1 234 ? -14.380 -2.302 7.200 1.00 78.44 234 ALA A O 1
#

Organism: NCBI:txid319629

Foldseek 3Di:
DDPDPVSVVVLVVLLVVLCCVLLVVLVVLLVVLLVQLLVLLVVVLVVLLVCLVVCNQVAAAELVRLLVVSLVSSLVVCCDPPNVDPVSLQSNLLSLVVLLVVVQVLDDPPDDPDPQCLLVVCQSHQDDPVLSVLVVCLSVVVVHDSVVSVVVSVVVSVVSVVCVLPPPSNVSRHPDDPPDRSDSHPCSSHVVSSVVVCVVVVVFQDAWDWGCSDVVAIETRDDPRYPDDDHHYD